Protein AF-A0A7I8X9L4-F1 (afdb_monomer)

Mean predicted aligned error: 20.93 Å

Sequence (348 aa):
MFNRNHRCPPWNKPEKPSGSCTPYSKHFPPLDGNKSEVPANPGWIRRNSEGQAYSDTLEKEFQELSVKEKSETSRKQPDSIPNNELQQKWQDLVSLIAERLPQGNAKVVLTRFAFHDNVPRKKKQFINFLRSSCHLHDNEIGESVWHTLQEELEKLKDEGTEVPSELFNRKKKCFYRRGRRNRRSANEEPQASNEAPETPPASTSPLPRLAVAGPRSKRQPKAQKFEEIEEKLKEKEKEKKEENST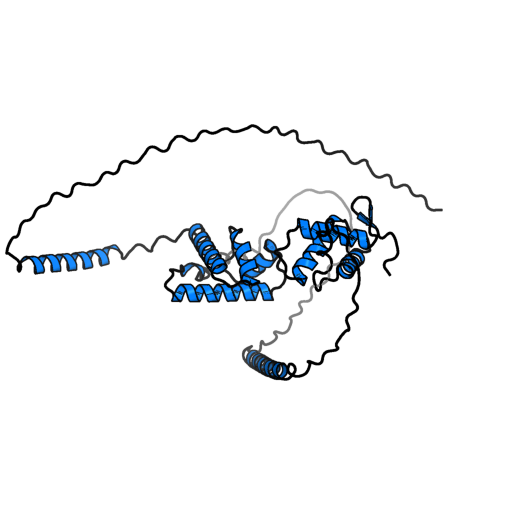KSEAPKCEKKSYGQMSPFGDEAAKDAAEPGFKWRRTIAEEMARNKGICGYHNLKNTVINCYRSTVLDYTTSEERLSRIFKKKFELFGLTVENRMVVIQKAFV

pLDDT: mean 72.0, std 20.67, range [30.28, 97.62]

Organism: Bursaphelenchus xylophilus (NCBI:txid6326)

Structure (mmCIF, N/CA/C/O backbone):
data_AF-A0A7I8X9L4-F1
#
_entry.id   AF-A0A7I8X9L4-F1
#
loop_
_atom_site.group_PDB
_atom_site.id
_atom_site.type_symbol
_atom_site.label_atom_id
_atom_site.label_alt_id
_atom_site.label_comp_id
_atom_site.label_asym_id
_atom_site.label_entity_id
_atom_site.label_seq_id
_atom_site.pdbx_PDB_ins_code
_atom_site.Cartn_x
_atom_site.Cartn_y
_atom_site.Cartn_z
_atom_site.occupancy
_atom_site.B_iso_or_equiv
_atom_site.auth_seq_id
_atom_site.auth_comp_id
_atom_site.auth_asym_id
_atom_site.auth_atom_id
_atom_site.pdbx_PDB_model_num
ATOM 1 N N . MET A 1 1 ? 35.682 -28.233 -34.687 1.00 45.62 1 MET A N 1
ATOM 2 C CA . MET A 1 1 ? 34.423 -28.982 -34.896 1.00 45.62 1 MET A CA 1
ATOM 3 C C . MET A 1 1 ? 33.950 -29.475 -33.537 1.00 45.62 1 MET A C 1
ATOM 5 O O . MET A 1 1 ? 34.695 -30.218 -32.920 1.00 45.62 1 MET A O 1
ATOM 9 N N . PHE A 1 2 ? 32.785 -29.047 -33.040 1.00 41.16 2 PHE A N 1
ATOM 10 C CA . PHE A 1 2 ? 32.212 -29.583 -31.796 1.00 41.16 2 PHE A CA 1
ATOM 11 C C . PHE A 1 2 ? 30.751 -29.964 -32.017 1.00 41.16 2 PHE A C 1
ATOM 13 O O . PHE A 1 2 ? 29.959 -29.175 -32.532 1.00 41.16 2 PHE A O 1
ATOM 20 N N . ASN A 1 3 ? 30.436 -31.209 -31.676 1.00 42.12 3 ASN A N 1
ATOM 21 C CA . ASN A 1 3 ? 29.201 -31.879 -32.054 1.00 42.12 3 ASN A CA 1
ATOM 22 C C . ASN A 1 3 ? 28.062 -31.461 -31.107 1.00 42.12 3 ASN A C 1
ATOM 24 O O . ASN A 1 3 ? 28.153 -31.678 -29.900 1.00 42.12 3 ASN A O 1
ATOM 28 N N . ARG A 1 4 ? 26.988 -30.860 -31.635 1.00 52.81 4 ARG A N 1
ATOM 29 C CA . ARG A 1 4 ? 25.775 -30.548 -30.861 1.00 52.81 4 ARG A CA 1
ATOM 30 C C . ARG A 1 4 ? 24.777 -31.690 -31.013 1.00 52.81 4 ARG A C 1
ATOM 32 O O . ARG A 1 4 ? 24.231 -31.861 -32.094 1.00 52.81 4 ARG A O 1
ATOM 39 N N . ASN A 1 5 ? 24.486 -32.412 -29.933 1.00 54.41 5 ASN A N 1
ATOM 40 C CA . ASN A 1 5 ? 23.347 -33.332 -29.875 1.00 54.41 5 ASN A CA 1
ATOM 41 C C . ASN A 1 5 ? 22.803 -33.453 -28.442 1.00 54.41 5 ASN A C 1
ATOM 43 O O . ASN A 1 5 ? 23.040 -34.434 -27.745 1.00 54.41 5 ASN A O 1
ATOM 47 N N . HIS A 1 6 ? 22.027 -32.455 -28.016 1.00 52.66 6 HIS A N 1
ATOM 48 C CA . HIS A 1 6 ? 21.111 -32.595 -26.884 1.00 52.66 6 HIS A CA 1
ATOM 49 C C . HIS A 1 6 ? 19.681 -32.637 -27.424 1.00 52.66 6 HIS A C 1
ATOM 51 O O . HIS A 1 6 ? 19.141 -31.620 -27.856 1.00 52.66 6 HIS A O 1
ATOM 57 N N . ARG A 1 7 ? 19.076 -33.830 -27.426 1.00 47.66 7 ARG A N 1
ATOM 58 C CA . ARG A 1 7 ? 17.644 -33.997 -27.696 1.00 47.66 7 ARG A CA 1
ATOM 59 C C . ARG A 1 7 ? 16.865 -33.623 -26.436 1.00 47.66 7 ARG A C 1
ATOM 61 O O . ARG A 1 7 ? 17.041 -34.264 -25.404 1.00 47.66 7 ARG A O 1
ATOM 68 N N . CYS A 1 8 ? 15.990 -32.626 -26.526 1.00 53.19 8 CYS A N 1
ATOM 69 C CA . CYS A 1 8 ? 14.996 -32.369 -25.485 1.00 53.19 8 CYS A CA 1
ATOM 70 C C . CYS A 1 8 ? 13.830 -33.372 -25.608 1.00 53.19 8 CYS A C 1
ATOM 72 O O . CYS A 1 8 ? 13.434 -33.689 -26.733 1.00 53.19 8 CYS A O 1
ATOM 74 N N . PRO A 1 9 ? 13.253 -33.858 -24.494 1.00 56.34 9 PRO A N 1
ATOM 75 C CA . PRO A 1 9 ? 12.058 -34.696 -24.527 1.00 56.34 9 PRO A CA 1
ATOM 76 C C . PRO A 1 9 ? 10.800 -33.873 -24.877 1.00 56.34 9 PRO A C 1
ATOM 78 O O . PRO A 1 9 ? 10.746 -32.674 -24.579 1.00 56.34 9 PRO A O 1
ATOM 81 N N . PRO A 1 10 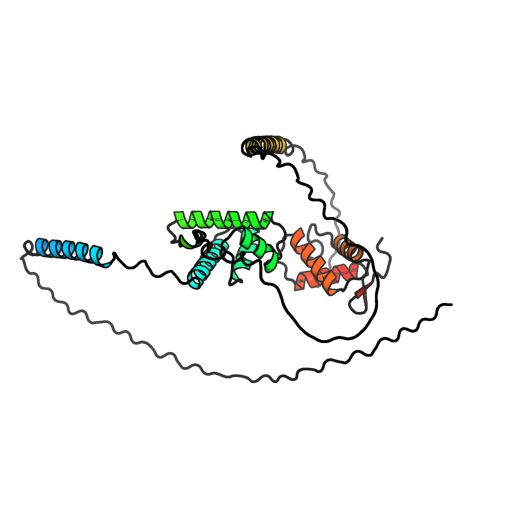? 9.774 -34.489 -25.494 1.00 56.81 10 PRO A N 1
ATOM 82 C CA . PRO A 1 10 ? 8.530 -33.807 -25.837 1.00 56.81 10 PRO A CA 1
ATOM 83 C C . PRO A 1 10 ? 7.710 -33.477 -24.582 1.00 56.81 10 PRO A C 1
ATOM 85 O O . PRO A 1 10 ? 7.522 -34.316 -23.703 1.00 56.81 10 PRO A O 1
ATOM 88 N N . TRP A 1 11 ? 7.190 -32.251 -24.514 1.00 58.28 11 TRP A N 1
ATOM 89 C CA . TRP A 1 11 ? 6.280 -31.827 -23.450 1.00 58.28 11 TRP A CA 1
ATOM 90 C C . TRP A 1 11 ? 4.849 -32.282 -23.758 1.00 58.28 11 TRP A C 1
ATOM 92 O O . TRP A 1 11 ? 4.289 -31.919 -24.795 1.00 58.28 11 TRP A O 1
ATOM 102 N N . ASN A 1 12 ? 4.241 -33.035 -22.839 1.00 53.75 12 ASN A N 1
ATOM 103 C CA . ASN A 1 12 ? 2.831 -33.409 -22.934 1.00 53.75 12 ASN A CA 1
ATOM 104 C C . ASN A 1 12 ? 1.919 -32.183 -22.769 1.00 53.75 12 ASN A C 1
ATOM 106 O O . ASN A 1 12 ? 2.155 -31.312 -21.928 1.00 53.75 12 ASN A O 1
ATOM 110 N N . LYS A 1 13 ? 0.853 -32.130 -23.574 1.00 56.38 13 LYS A N 1
ATOM 111 C CA . LYS A 1 13 ? -0.190 -31.100 -23.483 1.00 56.38 13 LYS A CA 1
ATOM 112 C C . LYS A 1 13 ? -1.042 -31.335 -22.225 1.00 56.38 13 LYS A C 1
ATOM 114 O O . LYS A 1 13 ? -1.460 -32.471 -22.022 1.00 56.38 13 LYS A O 1
ATOM 119 N N . PRO A 1 14 ? -1.367 -30.302 -21.428 1.00 54.94 14 PRO A N 1
ATOM 120 C CA . PRO A 1 14 ? -2.402 -30.420 -20.409 1.00 54.94 14 PRO A CA 1
ATOM 121 C C . PRO A 1 14 ? -3.788 -30.471 -21.067 1.00 54.94 14 PRO A C 1
ATOM 123 O O . PRO A 1 14 ? -4.100 -29.677 -21.960 1.00 54.94 14 PRO A O 1
ATOM 126 N N . GLU A 1 15 ? -4.618 -31.406 -20.616 1.00 49.25 15 GLU A N 1
ATOM 127 C CA . GLU A 1 15 ? -6.011 -31.532 -21.044 1.00 49.25 15 GLU A CA 1
ATOM 128 C C . GLU A 1 15 ? -6.880 -30.412 -20.449 1.00 49.25 15 GLU A C 1
ATOM 130 O O . GLU A 1 15 ? -6.584 -29.849 -19.393 1.00 49.25 15 GLU A O 1
ATOM 135 N N . LYS A 1 16 ? -7.957 -30.051 -21.154 1.00 52.88 16 LYS A N 1
ATOM 136 C CA . LYS A 1 16 ? -8.878 -28.988 -20.729 1.00 52.88 16 LYS A CA 1
ATOM 137 C C . LYS A 1 16 ? -9.875 -29.538 -19.699 1.00 52.88 16 LYS A C 1
ATOM 139 O O . LYS A 1 16 ? -10.552 -30.511 -20.025 1.00 52.88 16 LYS A O 1
ATOM 144 N N . PRO A 1 17 ? -10.084 -28.891 -18.539 1.00 54.09 17 PRO A N 1
ATOM 145 C CA . PRO A 1 17 ? -11.208 -29.227 -17.675 1.00 54.09 17 PRO A CA 1
ATOM 146 C C . PRO A 1 17 ? -12.521 -28.717 -18.292 1.00 54.09 17 PRO A C 1
ATOM 148 O O . PRO A 1 17 ? -12.804 -27.519 -18.294 1.00 54.09 17 PRO A O 1
ATOM 151 N N . SER A 1 18 ? -13.341 -29.631 -18.809 1.00 52.91 18 SER A N 1
ATOM 152 C CA . SER A 1 18 ? -14.736 -29.363 -19.169 1.00 52.91 18 SER A CA 1
ATOM 153 C C . SER A 1 18 ? -15.618 -29.413 -17.915 1.00 52.91 18 SER A C 1
ATOM 155 O O . SER A 1 18 ? -16.120 -30.474 -17.550 1.00 52.91 18 SER A O 1
ATOM 157 N N . GLY A 1 19 ? -15.783 -28.273 -17.239 1.00 47.28 19 GLY A N 1
ATOM 158 C CA . GLY A 1 19 ? -16.685 -28.112 -16.093 1.00 47.28 19 GLY A CA 1
ATOM 159 C C . GLY A 1 19 ? -17.929 -27.314 -16.479 1.00 47.28 19 GLY A C 1
ATOM 160 O O . GLY A 1 19 ? -17.828 -26.122 -16.763 1.00 47.28 19 GLY A O 1
ATOM 161 N N . SER A 1 20 ? -19.090 -27.965 -16.516 1.00 43.50 20 SER A N 1
ATOM 162 C CA . SER A 1 20 ? -20.372 -27.355 -16.881 1.00 43.50 20 SER A CA 1
ATOM 163 C C . SER A 1 20 ? -20.924 -26.439 -15.783 1.00 43.50 20 SER A C 1
ATOM 165 O O . SER A 1 20 ? -20.968 -26.799 -14.608 1.00 43.50 20 SER A O 1
ATOM 167 N N . CYS A 1 21 ? -21.412 -25.260 -16.172 1.00 41.66 21 CYS A N 1
ATOM 168 C CA . CYS A 1 21 ? -22.180 -24.391 -15.283 1.00 41.66 21 CYS A CA 1
ATOM 169 C C . CYS A 1 21 ? -23.606 -24.935 -15.104 1.00 41.66 21 CYS A C 1
ATOM 171 O O . CYS A 1 21 ? -24.302 -25.167 -16.092 1.00 41.66 21 CYS A O 1
ATOM 173 N N . THR A 1 22 ? -24.074 -25.055 -13.860 1.00 55.78 22 THR A N 1
ATOM 174 C CA . THR A 1 22 ? -25.494 -25.254 -13.532 1.00 55.78 22 THR A CA 1
ATOM 175 C C . THR A 1 22 ? -26.069 -23.971 -12.914 1.00 55.78 22 THR A C 1
ATOM 177 O O . THR A 1 22 ? -25.472 -23.422 -11.985 1.00 55.78 22 THR A O 1
ATOM 180 N N . PRO A 1 23 ? -27.210 -23.447 -13.400 1.00 58.34 23 PRO A N 1
ATOM 181 C CA . PRO A 1 23 ? -27.829 -22.261 -12.819 1.00 58.34 23 PRO A CA 1
ATOM 182 C C . PRO A 1 23 ? -28.652 -22.649 -11.585 1.00 58.34 23 PRO A C 1
ATOM 184 O O . PRO A 1 23 ? -29.742 -23.209 -11.699 1.00 58.34 23 PRO A O 1
ATOM 187 N N . TYR A 1 24 ? -28.147 -22.341 -10.390 1.00 47.03 24 TYR A N 1
ATOM 188 C CA . TYR A 1 24 ? -28.883 -22.594 -9.150 1.00 47.03 24 TYR A CA 1
ATOM 189 C C . TYR A 1 24 ? -29.888 -21.466 -8.876 1.00 47.03 24 TYR A C 1
ATOM 191 O O . TYR A 1 24 ? -29.608 -20.514 -8.150 1.00 47.03 24 TYR A O 1
ATOM 199 N N . SER A 1 25 ? -31.078 -21.578 -9.467 1.00 50.28 25 SER A N 1
ATOM 200 C CA . SER A 1 25 ? -32.203 -20.701 -9.140 1.00 50.28 25 SER A CA 1
ATOM 201 C C . SER A 1 25 ? -32.717 -21.019 -7.731 1.00 50.28 25 SER A C 1
ATOM 203 O O . SER A 1 25 ? -33.125 -22.150 -7.457 1.00 50.28 25 SER A O 1
ATOM 205 N N . LYS A 1 26 ? -32.695 -20.036 -6.824 1.00 59.66 26 LYS A N 1
ATOM 206 C CA . LYS A 1 26 ? -33.361 -20.113 -5.516 1.00 59.66 26 LYS A CA 1
ATOM 207 C C . LYS A 1 26 ? -34.287 -18.921 -5.340 1.00 59.66 26 LYS A C 1
ATOM 209 O O . LYS A 1 26 ? -33.835 -17.794 -5.157 1.00 59.66 26 LYS A O 1
ATOM 214 N N . HIS A 1 27 ? -35.583 -19.213 -5.358 1.00 53.19 27 HIS A N 1
ATOM 215 C CA . HIS A 1 27 ? -36.611 -18.326 -4.833 1.00 53.19 27 HIS A CA 1
ATOM 216 C C . HIS A 1 27 ? -36.301 -17.962 -3.375 1.00 53.19 27 HIS A C 1
ATOM 218 O O . HIS A 1 27 ? -35.953 -18.839 -2.583 1.00 53.19 27 HIS A O 1
ATOM 224 N N . PHE A 1 28 ? -36.511 -16.696 -3.020 1.00 47.31 28 PHE A N 1
ATOM 225 C CA . PHE A 1 28 ? -36.752 -16.284 -1.639 1.00 47.31 28 PHE A CA 1
ATOM 226 C C . PHE A 1 28 ? -38.219 -15.833 -1.502 1.00 47.31 28 PHE A C 1
ATOM 228 O O . PHE A 1 28 ? -38.759 -15.260 -2.453 1.00 47.31 28 PHE A O 1
ATOM 235 N N . PRO A 1 29 ? -38.885 -16.147 -0.375 1.00 63.00 29 PRO A N 1
ATOM 236 C CA . PRO A 1 29 ? -40.305 -15.864 -0.160 1.00 63.00 29 PRO A CA 1
ATOM 237 C C . PRO A 1 29 ? -40.583 -14.370 0.101 1.00 63.00 29 PRO A C 1
ATOM 239 O O . PRO A 1 29 ? -39.655 -13.622 0.421 1.00 63.00 29 PRO A O 1
ATOM 242 N N . PRO A 1 30 ? -41.850 -13.924 -0.022 1.00 54.47 30 PRO A N 1
ATOM 243 C CA . PRO A 1 30 ? -42.243 -12.556 0.304 1.00 54.47 30 PRO A CA 1
ATOM 244 C C . PRO A 1 30 ? -42.083 -12.256 1.802 1.00 54.47 30 PRO A C 1
ATOM 246 O O . PRO A 1 30 ? -42.240 -13.132 2.650 1.00 54.47 30 PRO A O 1
ATOM 249 N N . LEU A 1 31 ? -41.789 -10.993 2.117 1.00 55.06 31 LEU A N 1
ATOM 250 C CA . LEU A 1 31 ? -41.760 -10.482 3.486 1.00 55.06 31 LEU A CA 1
ATOM 251 C C . LEU A 1 31 ? -43.184 -10.119 3.922 1.00 55.06 31 LEU A C 1
ATOM 253 O O . LEU A 1 31 ? -43.737 -9.122 3.456 1.00 55.06 31 LEU A O 1
ATOM 257 N N . ASP A 1 32 ? -43.759 -10.917 4.820 1.00 49.00 32 ASP A N 1
ATOM 258 C CA . ASP A 1 32 ? -45.042 -10.606 5.451 1.00 49.00 32 ASP A CA 1
ATOM 259 C C . ASP A 1 32 ? -44.942 -9.364 6.351 1.00 49.00 32 ASP A C 1
ATOM 261 O O . ASP A 1 32 ? -43.966 -9.150 7.075 1.00 49.00 32 ASP A O 1
ATOM 265 N N . GLY A 1 33 ? -45.974 -8.521 6.292 1.00 50.97 33 GLY A N 1
ATOM 266 C CA . GLY A 1 33 ? -46.009 -7.247 7.002 1.00 50.97 33 GLY A CA 1
ATOM 267 C C . GLY A 1 33 ? -46.272 -7.409 8.499 1.00 50.97 33 GLY A C 1
ATOM 268 O O . GLY A 1 33 ? -47.361 -7.824 8.901 1.00 50.97 33 GLY A O 1
ATOM 269 N N . ASN A 1 34 ? -45.319 -6.981 9.330 1.00 49.88 34 ASN A N 1
ATOM 270 C CA . ASN A 1 34 ? -45.546 -6.826 10.765 1.00 49.88 34 ASN A CA 1
ATOM 271 C C . ASN A 1 34 ? -46.568 -5.712 11.025 1.00 49.88 34 ASN A C 1
ATOM 273 O O . ASN A 1 34 ? -46.300 -4.528 10.809 1.00 49.88 34 ASN A O 1
ATOM 277 N N . LYS A 1 35 ? -47.745 -6.112 11.512 1.00 48.41 35 LYS A N 1
ATOM 278 C CA . LYS A 1 35 ? -48.780 -5.198 11.997 1.00 48.41 35 LYS A CA 1
ATOM 279 C C . LYS A 1 35 ? -48.297 -4.466 13.246 1.00 48.41 35 LYS A C 1
ATOM 281 O O . LYS A 1 35 ? -47.714 -5.057 14.149 1.00 48.41 35 LYS A O 1
ATOM 286 N N . SER A 1 36 ? -48.610 -3.180 13.304 1.00 53.38 36 SER A N 1
ATOM 287 C CA . SER A 1 36 ? -48.473 -2.351 14.494 1.00 53.38 36 SER A CA 1
ATOM 288 C C . SER A 1 36 ? -49.502 -2.749 15.555 1.00 53.38 36 SER A C 1
ATOM 290 O O . SER A 1 36 ? -50.690 -2.467 15.386 1.00 53.38 36 SER A O 1
ATOM 292 N N . GLU A 1 37 ? -49.057 -3.325 16.669 1.00 47.50 37 GLU A N 1
ATOM 293 C CA . GLU A 1 37 ? -49.857 -3.382 17.894 1.00 47.50 37 GLU A CA 1
ATOM 294 C C . GLU A 1 37 ? -49.436 -2.241 18.822 1.00 47.50 37 GLU A C 1
ATOM 296 O O . GLU A 1 37 ? -48.383 -2.265 19.456 1.00 47.50 37 GLU A O 1
ATOM 301 N N . VAL A 1 38 ? -50.269 -1.199 18.859 1.00 54.81 38 VAL A N 1
ATOM 302 C CA . VAL A 1 38 ? -50.171 -0.115 19.838 1.00 54.81 38 VAL A CA 1
ATOM 303 C C . VAL A 1 38 ? -50.920 -0.574 21.092 1.00 54.81 38 VAL A C 1
ATOM 305 O O . VAL A 1 38 ? -52.140 -0.742 21.013 1.00 54.81 38 VAL A O 1
ATOM 308 N N . PRO A 1 39 ? -50.258 -0.777 22.246 1.00 56.31 39 PRO A N 1
ATOM 309 C CA . PRO A 1 39 ? -50.971 -1.087 23.475 1.00 56.31 39 PRO A CA 1
ATOM 310 C C . PRO A 1 39 ? -51.812 0.124 23.890 1.00 56.31 39 PRO A C 1
ATOM 312 O O . PRO A 1 39 ? -51.295 1.221 24.117 1.00 56.31 39 PRO A O 1
ATOM 315 N N . ALA A 1 40 ? -53.127 -0.078 23.977 1.00 48.88 40 ALA A N 1
ATOM 316 C CA . ALA A 1 40 ? -54.051 0.932 24.469 1.00 48.88 40 ALA A CA 1
ATOM 317 C C . ALA A 1 40 ? -53.683 1.317 25.909 1.00 48.88 40 ALA A C 1
ATOM 319 O O . ALA A 1 40 ? -53.531 0.451 26.768 1.00 48.88 40 ALA A O 1
ATOM 320 N N . ASN A 1 41 ? -53.557 2.618 26.169 1.00 50.06 41 ASN A N 1
ATOM 321 C CA . ASN A 1 41 ? -53.219 3.160 27.481 1.00 50.06 41 ASN A CA 1
ATOM 322 C C . ASN A 1 41 ? -54.519 3.533 28.229 1.00 50.06 41 ASN A C 1
ATOM 324 O O . ASN A 1 41 ? -55.151 4.529 27.859 1.00 50.06 41 ASN A O 1
ATOM 328 N N . PRO A 1 42 ? -54.978 2.750 29.228 1.00 54.38 42 PRO A N 1
ATOM 329 C CA . PRO A 1 42 ? -56.210 3.044 29.946 1.00 54.38 42 PRO A CA 1
ATOM 330 C C . PRO A 1 42 ? -55.971 4.173 30.952 1.00 54.38 42 PRO A C 1
ATOM 332 O O . PRO A 1 42 ? -55.378 3.978 32.013 1.00 54.38 42 PRO A O 1
ATOM 335 N N . GLY A 1 43 ? -56.463 5.367 30.629 1.00 55.66 43 GLY A N 1
ATOM 336 C CA . GLY A 1 43 ? -56.374 6.511 31.526 1.00 55.66 43 GLY A CA 1
ATOM 337 C C . GLY A 1 43 ? -57.116 6.271 32.844 1.00 55.66 43 GLY A C 1
ATOM 338 O O . GLY A 1 43 ? -58.319 6.023 32.844 1.00 55.66 43 GLY A O 1
ATOM 339 N N . TRP A 1 44 ? -56.413 6.440 33.965 1.00 46.50 44 TRP A N 1
ATOM 340 C CA . TRP A 1 44 ? -57.016 6.569 35.291 1.00 46.50 44 TRP A CA 1
ATOM 341 C C . TRP A 1 44 ? -56.503 7.824 35.988 1.00 46.50 44 TRP A C 1
ATOM 343 O O . TRP A 1 44 ? -55.484 7.832 36.675 1.00 46.50 44 TRP A O 1
ATOM 353 N N . ILE A 1 45 ? -57.262 8.907 35.828 1.00 52.38 45 ILE A N 1
ATOM 354 C CA . ILE A 1 45 ? -57.147 10.084 36.685 1.00 52.38 45 ILE A CA 1
ATOM 355 C C . ILE A 1 45 ? -57.766 9.721 38.037 1.00 52.38 45 ILE A C 1
ATOM 357 O O . ILE A 1 45 ? -58.988 9.630 38.156 1.00 52.38 45 ILE A O 1
ATOM 361 N N . ARG A 1 46 ? -56.943 9.582 39.080 1.00 49.69 46 ARG A N 1
ATOM 362 C CA . ARG A 1 46 ? -57.419 9.646 40.467 1.00 49.69 46 ARG A CA 1
ATOM 363 C C . ARG A 1 46 ? -56.504 10.539 41.300 1.00 49.69 46 ARG A C 1
ATOM 365 O O . ARG A 1 46 ? -55.421 10.145 41.714 1.00 49.69 46 ARG A O 1
ATOM 372 N N . ARG A 1 47 ? -56.957 11.778 41.516 1.00 53.75 47 ARG A N 1
ATOM 373 C CA . ARG A 1 47 ? -56.379 12.693 42.506 1.00 53.75 47 ARG A CA 1
ATOM 374 C C . ARG A 1 47 ? -56.747 12.176 43.898 1.00 53.75 47 ARG A C 1
ATOM 376 O O . ARG A 1 47 ? -57.886 12.365 44.312 1.00 53.75 47 ARG A O 1
ATOM 383 N N . ASN A 1 48 ? -55.787 11.584 44.603 1.00 50.12 48 ASN A N 1
ATOM 384 C CA . ASN A 1 48 ? -55.879 11.348 46.043 1.00 50.12 48 ASN A CA 1
ATOM 385 C C . ASN A 1 48 ? -54.952 12.331 46.768 1.00 50.12 48 ASN A C 1
ATOM 387 O O . ASN A 1 48 ? -53.777 12.464 46.431 1.00 50.12 48 ASN A O 1
ATOM 391 N N . SER A 1 49 ? -55.496 13.041 47.752 1.00 53.88 49 SER A N 1
ATOM 392 C CA . SER A 1 49 ? -54.839 14.127 48.483 1.00 53.88 49 SER A CA 1
ATOM 393 C C . SER A 1 49 ? -54.150 13.643 49.767 1.00 53.88 49 SER A C 1
ATOM 395 O O . SER A 1 49 ? -54.401 14.178 50.841 1.00 53.88 49 SER A O 1
ATOM 397 N N . GLU A 1 50 ? -53.281 12.636 49.656 1.00 54.34 50 GLU A N 1
ATOM 398 C CA . GLU A 1 50 ? -52.496 12.064 50.773 1.00 54.34 50 GLU A CA 1
ATOM 399 C C . GLU A 1 50 ? -50.980 12.233 50.526 1.00 54.34 50 GLU A C 1
ATOM 401 O O . GLU A 1 50 ? -50.166 11.326 50.692 1.00 54.34 50 GLU A O 1
ATOM 406 N N . GLY A 1 51 ? -50.594 13.429 50.074 1.00 52.53 51 GLY A N 1
ATOM 407 C CA . GLY A 1 51 ? -49.282 13.730 49.486 1.00 52.53 51 GLY A CA 1
ATOM 408 C C . GLY A 1 51 ? -48.090 13.873 50.442 1.00 52.53 51 GLY A C 1
ATOM 409 O O . GLY A 1 51 ? -47.155 14.580 50.086 1.00 52.53 51 GLY A O 1
ATOM 410 N N . GLN A 1 52 ? -48.113 13.267 51.636 1.00 52.38 52 GLN A N 1
ATOM 411 C CA . GLN A 1 52 ? -47.008 13.356 52.615 1.00 52.38 52 GLN A CA 1
ATOM 412 C C . GLN A 1 52 ? -46.638 12.040 53.326 1.00 52.38 52 GLN A C 1
ATOM 414 O O . GLN A 1 52 ? -45.664 12.025 54.065 1.00 52.38 52 GLN A O 1
ATOM 419 N N . ALA A 1 53 ? -47.357 10.932 53.100 1.00 53.50 53 ALA A N 1
ATOM 420 C CA . ALA A 1 53 ? -47.013 9.626 53.690 1.00 53.50 53 ALA A CA 1
ATOM 421 C C . ALA A 1 53 ? -46.361 8.641 52.696 1.00 53.50 53 ALA A C 1
ATOM 423 O O . ALA A 1 53 ? -45.847 7.606 53.108 1.00 53.50 53 ALA A O 1
ATOM 424 N N . TYR A 1 54 ? -46.393 8.947 51.392 1.00 50.81 54 TYR A N 1
ATOM 425 C CA . TYR A 1 54 ? -45.906 8.062 50.322 1.00 50.81 54 TYR A CA 1
ATOM 426 C C . TYR A 1 54 ? -44.482 8.376 49.829 1.00 50.81 54 TYR A C 1
ATOM 428 O O . TYR A 1 54 ? -43.904 7.573 49.100 1.00 50.81 54 TYR A O 1
ATOM 436 N N . SER A 1 55 ? -43.904 9.521 50.212 1.00 57.72 55 SER A N 1
ATOM 437 C CA . SER A 1 55 ? -42.504 9.864 49.914 1.00 57.72 55 SER A CA 1
ATOM 438 C C . SER A 1 55 ? -41.540 8.939 50.654 1.00 57.72 55 SER A C 1
ATOM 440 O O . SER A 1 55 ? -40.670 8.330 50.040 1.00 57.72 55 SER A O 1
ATOM 442 N N . ASP A 1 56 ? -41.749 8.774 51.958 1.00 59.22 56 ASP A N 1
ATOM 443 C CA . ASP A 1 56 ? -40.822 8.087 52.861 1.00 59.22 56 ASP A CA 1
ATOM 444 C C . ASP A 1 56 ? -40.786 6.566 52.636 1.00 59.22 56 ASP A C 1
ATOM 446 O O . ASP A 1 56 ? -39.786 5.908 52.935 1.00 59.22 56 ASP A O 1
ATOM 450 N N . THR A 1 57 ? -41.864 5.989 52.095 1.00 63.28 57 THR A N 1
ATOM 451 C CA . THR A 1 57 ? -41.905 4.592 51.642 1.00 63.28 57 THR A CA 1
ATOM 452 C C . THR A 1 57 ? -41.204 4.412 50.301 1.00 63.28 57 THR A C 1
ATOM 454 O O . THR A 1 57 ? -40.369 3.516 50.192 1.00 63.28 57 THR A O 1
ATOM 457 N N . LEU A 1 58 ? -41.458 5.283 49.316 1.00 65.06 58 LEU A N 1
ATOM 458 C CA . LEU A 1 58 ? -40.761 5.234 48.024 1.00 65.06 58 LEU A CA 1
ATOM 459 C C . LEU A 1 58 ? -39.253 5.464 48.170 1.00 65.06 58 LEU A C 1
ATOM 461 O O . LEU A 1 58 ? -38.467 4.771 47.530 1.00 65.06 58 LEU A O 1
ATOM 465 N N . GLU A 1 59 ? -38.824 6.384 49.034 1.00 69.62 59 GLU A N 1
ATOM 466 C CA . GLU A 1 59 ? -37.401 6.672 49.245 1.00 69.62 59 GLU A CA 1
ATOM 467 C C . GLU A 1 59 ? -36.682 5.527 49.986 1.00 69.62 59 GLU A C 1
ATOM 469 O O . GLU A 1 59 ? -35.523 5.224 49.684 1.00 69.62 59 GLU A O 1
ATOM 474 N N . LYS A 1 60 ? -37.388 4.796 50.864 1.00 70.94 60 LYS A N 1
ATOM 475 C CA . LYS A 1 60 ? -36.897 3.529 51.435 1.00 70.94 60 LYS A CA 1
ATOM 476 C C . LYS A 1 60 ? -36.807 2.406 50.407 1.00 70.94 60 LYS A C 1
ATOM 478 O O . LYS A 1 60 ? -35.779 1.735 50.376 1.00 70.94 60 LYS A O 1
ATOM 483 N N . GLU A 1 61 ? -37.815 2.211 49.557 1.00 74.31 61 GLU A N 1
ATOM 484 C CA . GLU A 1 61 ? -37.736 1.216 48.476 1.00 74.31 61 GLU A CA 1
ATOM 485 C C . GLU A 1 61 ? -36.597 1.545 47.500 1.00 74.31 61 GLU A C 1
ATOM 487 O O . GLU A 1 61 ? -35.849 0.650 47.106 1.00 74.31 61 GLU A O 1
ATOM 492 N N . PHE A 1 62 ? -36.378 2.825 47.181 1.00 74.19 62 PHE A N 1
ATOM 493 C CA . PHE A 1 62 ? -35.273 3.259 46.322 1.00 74.19 62 PHE A CA 1
ATOM 494 C C . PHE A 1 62 ? -33.897 2.983 46.952 1.00 74.19 62 PHE A C 1
ATOM 496 O O . PHE A 1 62 ? -32.974 2.528 46.269 1.00 74.19 62 PHE A O 1
ATOM 503 N N . GLN A 1 63 ? -33.749 3.197 48.265 1.00 72.25 63 GLN A N 1
ATOM 504 C CA . GLN A 1 63 ? -32.527 2.836 48.989 1.00 72.25 63 GLN A CA 1
ATOM 505 C C . GLN A 1 63 ? -32.342 1.315 49.101 1.00 72.25 63 GLN A C 1
ATOM 507 O O . GLN A 1 63 ? -31.227 0.832 48.898 1.00 72.25 63 GLN A O 1
ATOM 512 N N . GLU A 1 64 ? -33.399 0.540 49.364 1.00 71.44 64 GLU A N 1
ATOM 513 C CA . GLU A 1 64 ? -33.295 -0.920 49.486 1.00 71.44 64 GLU A CA 1
ATOM 514 C C . GLU A 1 64 ? -32.982 -1.593 48.136 1.00 71.44 64 GLU A C 1
ATOM 516 O O . GLU A 1 64 ? -32.132 -2.487 48.076 1.00 71.44 64 GLU A O 1
ATOM 521 N N . LEU A 1 65 ? -33.568 -1.108 47.035 1.00 64.38 65 LEU A N 1
ATOM 522 C CA . LEU A 1 65 ? -33.209 -1.520 45.673 1.00 64.38 65 LEU A CA 1
ATOM 523 C C . LEU A 1 65 ? -31.751 -1.155 45.341 1.00 64.38 65 LEU A C 1
ATOM 525 O O . LEU A 1 65 ? -31.005 -2.011 44.860 1.00 64.38 65 LEU A O 1
ATOM 529 N N . SER A 1 66 ? -31.294 0.054 45.698 1.00 65.12 66 SER A N 1
ATOM 530 C CA . SER A 1 66 ? -29.893 0.471 45.500 1.00 65.12 66 SER A CA 1
ATOM 531 C C . SER A 1 66 ? -28.885 -0.362 46.308 1.00 65.12 66 SER A C 1
ATOM 533 O O . SER A 1 66 ? -27.725 -0.493 45.903 1.00 65.12 66 SER A O 1
ATOM 535 N N . VAL A 1 67 ? -29.293 -0.930 47.448 1.00 63.94 67 VAL A N 1
ATOM 536 C CA . VAL A 1 67 ? -28.465 -1.853 48.243 1.00 63.94 67 VAL A CA 1
ATOM 537 C C . VAL A 1 67 ? -28.497 -3.273 47.663 1.00 63.94 67 VAL A C 1
ATOM 539 O O . VAL A 1 67 ? -27.444 -3.914 47.599 1.00 63.94 67 VAL A O 1
ATOM 542 N N . LYS A 1 68 ? -29.647 -3.755 47.170 1.00 56.47 68 LYS A N 1
ATOM 543 C CA . LYS A 1 68 ? -29.756 -5.078 46.525 1.00 56.47 68 LYS A CA 1
ATOM 544 C C . LYS A 1 68 ? -28.945 -5.168 45.228 1.00 56.47 68 LYS A C 1
ATOM 546 O O . LYS A 1 68 ? -28.115 -6.075 45.131 1.00 56.47 68 LYS A O 1
ATOM 551 N N . GLU A 1 69 ? -29.050 -4.203 44.306 1.00 55.81 69 GLU A N 1
ATOM 552 C CA . GLU A 1 69 ? -28.259 -4.196 43.053 1.00 55.81 69 GLU A CA 1
ATOM 553 C C . GLU A 1 69 ? -26.737 -4.228 43.288 1.00 55.81 69 GLU A C 1
ATOM 555 O O . GLU A 1 69 ? -25.992 -4.895 42.559 1.00 55.81 69 GLU A O 1
ATOM 560 N N . LYS A 1 70 ? -26.255 -3.558 44.343 1.00 57.16 70 LYS A N 1
ATOM 561 C CA . LYS A 1 70 ? -24.829 -3.554 44.723 1.00 57.16 70 LYS A CA 1
ATOM 562 C C . LYS A 1 70 ? -24.348 -4.881 45.319 1.00 57.16 70 LYS A C 1
ATOM 564 O O . LYS A 1 70 ? -23.139 -5.101 45.397 1.00 57.16 70 LYS A O 1
ATOM 569 N N . SER A 1 71 ? -25.258 -5.759 45.745 1.00 53.59 71 SER A N 1
ATOM 570 C CA . SER A 1 71 ? -24.920 -7.031 46.393 1.00 53.59 71 SER A CA 1
ATOM 571 C C . SER A 1 71 ? -24.822 -8.213 45.415 1.00 53.59 71 SER A C 1
ATOM 573 O O . SER A 1 71 ? -23.922 -9.043 45.560 1.00 53.59 71 SER A O 1
ATOM 575 N N . GLU A 1 72 ? -25.655 -8.263 44.367 1.00 52.47 72 GLU A N 1
ATOM 576 C CA . GLU A 1 72 ? -25.655 -9.376 43.395 1.00 52.47 72 GLU A CA 1
ATOM 577 C C . GLU A 1 72 ? -24.660 -9.208 42.234 1.00 52.47 72 GLU A C 1
ATOM 579 O O . GLU A 1 72 ? -24.183 -10.198 41.674 1.00 52.47 72 GLU A O 1
ATOM 584 N N . THR A 1 73 ? -24.237 -7.982 41.920 1.00 52.53 73 THR A N 1
ATOM 585 C CA . THR A 1 73 ? -23.250 -7.706 40.853 1.00 52.53 73 THR A CA 1
ATOM 586 C C . THR A 1 73 ? -21.801 -8.081 41.217 1.00 52.53 73 THR A C 1
ATOM 588 O O . THR A 1 73 ? -20.903 -8.024 40.378 1.00 52.53 73 THR A O 1
ATOM 591 N N . SER A 1 74 ? -21.538 -8.525 42.451 1.00 52.41 74 SER A N 1
ATOM 592 C CA . SER A 1 74 ? -20.183 -8.624 43.022 1.00 52.41 74 SER A CA 1
ATOM 593 C C . SER A 1 74 ? -19.320 -9.821 42.554 1.00 52.41 74 SER A C 1
ATOM 595 O O . SER A 1 74 ? -18.118 -9.843 42.827 1.00 52.41 74 SER A O 1
ATOM 597 N N . ARG A 1 75 ? -19.876 -10.857 41.894 1.00 53.84 75 ARG A N 1
ATOM 598 C CA . ARG A 1 75 ? -19.164 -12.157 41.722 1.00 53.84 75 ARG A CA 1
ATOM 599 C C . ARG A 1 75 ? -19.176 -12.834 40.347 1.00 53.84 75 ARG A C 1
ATOM 601 O O . ARG A 1 75 ? -18.784 -13.998 40.253 1.00 53.84 75 ARG A O 1
ATOM 608 N N . LYS A 1 76 ? -19.501 -12.125 39.268 1.00 55.97 76 LYS A N 1
ATOM 609 C CA . LYS A 1 76 ? -19.152 -12.581 37.911 1.00 55.97 76 LYS A CA 1
ATOM 610 C C . LYS A 1 76 ? -18.230 -11.556 37.267 1.00 55.97 76 LYS A C 1
ATOM 612 O O . LYS A 1 76 ? -18.645 -10.445 36.965 1.00 55.97 76 LYS A O 1
ATOM 617 N N . GLN A 1 77 ? -16.960 -11.931 37.085 1.00 63.84 77 GLN A N 1
ATOM 618 C CA . GLN A 1 77 ? -16.109 -11.250 36.106 1.00 63.84 77 GLN A CA 1
ATOM 619 C C . GLN A 1 77 ? -16.867 -11.298 34.770 1.00 63.84 77 GLN A C 1
ATOM 621 O O . GLN A 1 77 ? -17.338 -12.388 34.437 1.00 63.84 77 GLN A O 1
ATOM 626 N N . PRO A 1 78 ? -17.025 -10.180 34.039 1.00 66.31 78 PRO A N 1
ATOM 627 C CA . PRO A 1 78 ? -17.694 -10.213 32.746 1.00 66.31 78 PRO A CA 1
ATOM 628 C C . PRO A 1 78 ? -16.978 -11.225 31.852 1.00 66.31 78 PRO A C 1
ATOM 630 O O . PRO A 1 78 ? -15.743 -11.241 31.797 1.00 66.31 78 PRO A O 1
ATOM 633 N N . ASP A 1 79 ? -17.749 -12.105 31.214 1.00 75.94 79 ASP A N 1
ATOM 634 C CA . ASP A 1 79 ? -17.186 -13.172 30.398 1.00 75.94 79 ASP A CA 1
ATOM 635 C C . ASP A 1 79 ? -16.295 -12.570 29.304 1.00 75.94 79 ASP A C 1
ATOM 637 O O . ASP A 1 79 ? -16.672 -11.628 28.607 1.00 75.94 79 ASP A O 1
ATOM 641 N N . SER A 1 80 ? -15.070 -13.095 29.203 1.00 81.81 80 SER A N 1
ATOM 642 C CA . SER A 1 80 ? -14.032 -12.602 28.294 1.00 81.81 80 SER A CA 1
ATOM 643 C C . SER A 1 80 ? -14.582 -12.467 26.877 1.00 81.81 80 SER A C 1
ATOM 645 O O . SER A 1 80 ? -14.836 -13.491 26.239 1.00 81.81 80 SER A O 1
ATOM 647 N N . ILE A 1 81 ? -14.653 -11.233 26.362 1.00 81.00 81 ILE A N 1
ATOM 648 C CA . ILE A 1 81 ? -15.110 -10.940 24.997 1.00 81.00 81 ILE A CA 1
ATOM 649 C C . ILE A 1 81 ? -14.386 -11.883 24.019 1.00 81.00 81 ILE A C 1
ATOM 651 O 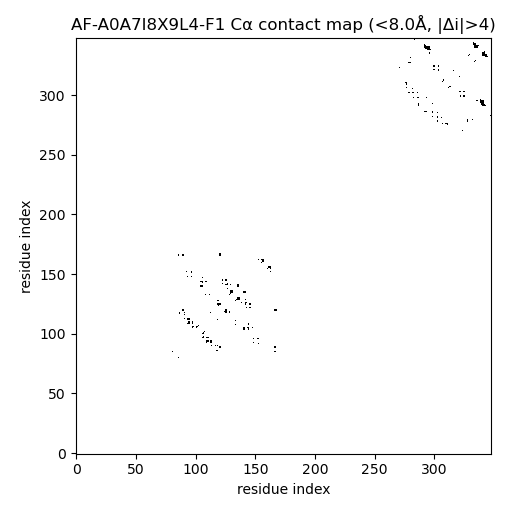O . ILE A 1 81 ? -13.147 -11.979 24.059 1.00 81.00 81 ILE A O 1
ATOM 655 N N . PRO A 1 82 ? -15.109 -12.623 23.158 1.00 86.38 82 PRO A N 1
ATOM 656 C CA . PRO A 1 82 ? -14.478 -13.571 22.258 1.00 86.38 82 PRO A CA 1
ATOM 657 C C . PRO A 1 82 ? -13.515 -12.838 21.319 1.00 86.38 82 PRO A C 1
ATOM 659 O O . PRO A 1 82 ? -13.782 -11.754 20.803 1.00 86.38 82 PRO A O 1
ATOM 662 N N . ASN A 1 83 ? -12.353 -13.447 21.067 1.00 85.94 83 ASN A N 1
ATOM 663 C CA . ASN A 1 83 ? -11.251 -12.792 20.350 1.00 85.94 83 ASN A CA 1
ATOM 664 C C . ASN A 1 83 ? -11.598 -12.380 18.900 1.00 85.94 83 ASN A C 1
ATOM 666 O O . ASN A 1 83 ? -10.831 -11.617 18.316 1.00 85.94 83 ASN A O 1
ATOM 670 N N . ASN A 1 84 ? -12.715 -12.869 18.343 1.00 89.50 84 ASN A N 1
ATOM 671 C CA . ASN A 1 84 ? -13.251 -12.447 17.049 1.00 89.50 84 ASN A CA 1
ATOM 672 C C . ASN A 1 84 ? -13.941 -11.072 17.131 1.00 89.50 84 ASN A C 1
ATOM 674 O O . ASN A 1 84 ? -13.614 -10.185 16.355 1.00 89.50 84 ASN A O 1
ATOM 678 N N . GLU A 1 85 ? -14.790 -10.825 18.134 1.00 91.50 85 GLU A N 1
ATOM 679 C CA . GLU A 1 85 ? -15.420 -9.508 18.346 1.00 91.50 85 GLU A CA 1
ATOM 680 C C . GLU A 1 85 ? -14.380 -8.419 18.640 1.00 91.50 85 GLU A C 1
ATOM 682 O O . GLU A 1 85 ? -14.467 -7.309 18.124 1.00 91.50 85 GLU A O 1
ATOM 687 N N . LEU A 1 86 ? -13.328 -8.750 19.401 1.00 91.06 86 LEU A N 1
ATOM 688 C CA . LEU A 1 86 ? -12.173 -7.861 19.597 1.00 91.06 86 LEU A CA 1
ATOM 689 C C . LEU A 1 86 ? -11.380 -7.602 18.302 1.00 91.06 86 LEU A C 1
ATOM 691 O O . LEU A 1 86 ? -10.608 -6.647 18.247 1.00 91.06 86 LEU A O 1
ATOM 695 N N . GLN A 1 87 ? -11.494 -8.464 17.292 1.00 90.94 87 GLN A N 1
ATOM 696 C CA . GLN A 1 87 ? -10.860 -8.261 15.990 1.00 90.94 87 GLN A CA 1
ATOM 697 C C . GLN A 1 87 ? -11.750 -7.413 15.070 1.00 90.94 87 GLN A C 1
ATOM 699 O O . GLN A 1 87 ? -11.224 -6.503 14.434 1.00 90.94 87 GLN A O 1
ATOM 704 N N . GLN A 1 88 ? -13.069 -7.632 15.094 1.00 92.94 88 GLN A N 1
ATOM 705 C CA . GLN A 1 88 ? -14.049 -6.809 14.380 1.00 92.94 88 GLN A CA 1
ATOM 706 C C . GLN A 1 88 ? -14.032 -5.361 14.887 1.00 92.94 88 GLN A C 1
ATOM 708 O O . GLN A 1 88 ? -13.714 -4.457 14.124 1.00 92.94 88 GLN A O 1
ATOM 713 N N . LYS A 1 89 ? -14.182 -5.140 16.204 1.00 93.50 89 LYS A N 1
ATOM 714 C CA . LYS A 1 89 ? -14.107 -3.792 16.810 1.00 93.50 89 LYS A CA 1
ATOM 715 C C . LYS A 1 89 ? -12.799 -3.065 16.484 1.00 93.50 89 LYS A C 1
ATOM 717 O O . LYS A 1 89 ? -12.766 -1.843 16.395 1.00 93.50 89 LYS A O 1
ATOM 722 N N . TRP A 1 90 ? -11.701 -3.803 16.304 1.00 93.31 90 TRP A N 1
ATOM 723 C CA . TRP A 1 90 ? -10.431 -3.229 15.858 1.00 93.31 90 TRP A CA 1
ATOM 724 C C . TRP A 1 90 ? -10.473 -2.762 14.394 1.00 93.31 90 TRP A C 1
ATOM 726 O O . TRP A 1 90 ? -9.908 -1.719 14.082 1.00 93.31 90 TRP A O 1
ATOM 736 N N . GLN A 1 91 ? -11.135 -3.496 13.501 1.00 94.00 91 GLN A N 1
ATOM 737 C CA . GLN A 1 91 ? -11.318 -3.096 12.100 1.00 94.00 91 GLN A CA 1
ATOM 738 C C . GLN A 1 91 ? -12.291 -1.938 11.943 1.00 94.00 91 GLN A C 1
ATOM 740 O O . GLN A 1 91 ? -12.027 -1.048 11.136 1.00 94.00 91 GLN A O 1
ATOM 745 N N . ASP A 1 92 ? -13.361 -1.919 12.732 1.00 94.00 92 ASP A N 1
ATOM 746 C CA . ASP A 1 92 ? -14.340 -0.834 12.731 1.00 94.00 92 ASP A CA 1
ATOM 747 C C . ASP A 1 92 ? -13.643 0.485 13.126 1.00 94.00 92 ASP A C 1
ATOM 749 O O . ASP A 1 92 ? -13.742 1.484 12.413 1.00 94.00 92 ASP A O 1
ATOM 753 N N . LEU A 1 93 ? -12.808 0.454 14.178 1.00 94.44 93 LEU A N 1
ATOM 754 C CA . LEU A 1 93 ? -11.942 1.576 14.571 1.00 94.44 93 LEU A CA 1
ATOM 755 C C . LEU A 1 93 ? -10.944 1.971 13.468 1.00 94.44 93 LEU A C 1
ATOM 757 O O . LEU A 1 93 ? -10.814 3.152 13.157 1.00 94.44 93 LEU A O 1
ATOM 761 N N . VAL A 1 94 ? -10.241 1.009 12.857 1.00 94.94 94 VAL A N 1
ATOM 762 C CA . VAL A 1 94 ? -9.285 1.282 11.763 1.00 94.94 94 VAL A CA 1
ATOM 763 C C . VAL A 1 94 ? -9.972 1.930 10.556 1.00 94.94 94 VAL A C 1
ATOM 765 O O . VAL A 1 94 ? -9.396 2.831 9.945 1.00 94.94 94 VAL A O 1
ATOM 768 N N . SER A 1 95 ? -11.195 1.509 10.234 1.00 94.62 95 SER A N 1
ATOM 769 C CA . SER A 1 95 ? -11.992 2.048 9.127 1.00 94.62 95 SER A CA 1
ATOM 770 C C . SER A 1 95 ? -12.461 3.473 9.421 1.00 94.62 95 SER A C 1
ATOM 772 O O . SER A 1 95 ? -12.234 4.367 8.608 1.00 94.62 95 SER A O 1
ATOM 774 N N . LEU A 1 96 ? -12.987 3.723 10.625 1.00 94.88 96 LEU A N 1
ATOM 775 C CA . LEU A 1 96 ? -13.386 5.057 11.088 1.00 94.88 96 LEU A CA 1
ATOM 776 C C . LEU A 1 96 ? -12.206 6.048 11.069 1.00 94.88 96 LEU A C 1
ATOM 778 O O . LEU A 1 96 ? -12.340 7.187 10.618 1.00 94.88 96 LEU A O 1
ATOM 782 N N . ILE A 1 97 ? -11.014 5.607 11.481 1.00 95.62 97 ILE A N 1
ATOM 783 C CA . ILE A 1 97 ? -9.782 6.411 11.406 1.00 95.62 97 ILE A CA 1
ATOM 784 C C . ILE A 1 97 ? -9.381 6.676 9.948 1.00 95.62 97 ILE A C 1
ATOM 786 O O . ILE A 1 97 ? -8.995 7.795 9.605 1.00 95.62 97 ILE A O 1
ATOM 790 N N . ALA A 1 98 ? -9.492 5.677 9.065 1.00 95.88 98 ALA A N 1
ATOM 791 C CA . ALA A 1 98 ? -9.219 5.852 7.640 1.00 95.88 98 ALA A CA 1
ATOM 792 C C . ALA A 1 98 ? -10.158 6.890 6.998 1.00 95.88 98 ALA A C 1
ATOM 794 O O . ALA A 1 98 ? -9.727 7.653 6.131 1.00 95.88 98 ALA A O 1
ATOM 795 N N . GLU A 1 99 ? -11.415 6.970 7.430 1.00 95.56 99 GLU A N 1
ATOM 796 C CA . GLU A 1 99 ? -12.370 7.987 6.978 1.00 95.56 99 GLU A CA 1
ATOM 797 C C . GLU A 1 99 ? -12.020 9.383 7.506 1.00 95.56 99 GLU A C 1
ATOM 799 O O . GLU A 1 99 ? -11.911 10.313 6.700 1.00 95.56 99 GLU A O 1
ATOM 804 N N . ARG A 1 100 ? -11.744 9.509 8.812 1.00 95.81 100 ARG A N 1
ATOM 805 C CA . ARG A 1 100 ? -11.409 10.773 9.496 1.00 95.81 100 ARG A CA 1
ATOM 806 C C . ARG A 1 100 ? -10.121 11.434 8.995 1.00 95.81 100 ARG A C 1
ATOM 808 O O . ARG A 1 100 ? -10.037 12.660 8.956 1.00 95.81 100 ARG A O 1
ATOM 815 N N . LEU A 1 101 ? -9.113 10.650 8.611 1.00 96.00 101 LEU A N 1
ATOM 816 C CA . LEU A 1 101 ? -7.805 11.187 8.223 1.00 96.00 101 LEU A CA 1
ATOM 817 C C . LEU A 1 101 ? -7.846 12.036 6.934 1.00 96.00 101 LEU A C 1
ATOM 819 O O . LEU A 1 101 ? -8.555 11.685 5.984 1.00 96.00 101 LEU A O 1
ATOM 823 N N . PRO A 1 102 ? -7.033 13.106 6.830 1.00 93.38 102 PRO A N 1
ATOM 824 C CA . PRO A 1 102 ? -6.872 13.858 5.587 1.00 93.38 102 PRO A CA 1
ATOM 825 C C . PRO A 1 102 ? -6.240 12.991 4.487 1.00 93.38 102 PRO A C 1
ATOM 827 O O . PRO A 1 102 ? -5.641 11.944 4.751 1.00 93.38 102 PRO A O 1
ATOM 830 N N . GLN A 1 103 ? -6.365 13.413 3.224 1.00 89.69 103 GLN A N 1
ATOM 831 C CA . GLN A 1 103 ? -5.741 12.687 2.114 1.00 89.69 103 GLN A CA 1
ATOM 832 C C . GLN A 1 103 ? -4.211 12.675 2.255 1.00 89.69 103 GLN A C 1
ATOM 834 O O . GLN A 1 103 ? -3.577 13.711 2.434 1.00 89.69 103 GLN A O 1
ATOM 839 N N . GLY A 1 104 ? -3.622 11.484 2.163 1.00 92.81 104 GLY A N 1
ATOM 840 C CA . GLY A 1 104 ? -2.187 11.265 2.305 1.00 92.81 104 GLY A CA 1
ATOM 841 C C . GLY A 1 104 ? -1.850 9.777 2.370 1.00 92.81 104 GLY A C 1
ATOM 842 O O . GLY A 1 104 ? -2.744 8.924 2.355 1.00 92.81 104 GLY A O 1
ATOM 843 N N . ASN A 1 105 ? -0.558 9.457 2.473 1.00 91.50 105 ASN A N 1
ATOM 844 C CA . ASN A 1 105 ? -0.071 8.072 2.458 1.00 91.50 105 ASN A CA 1
ATOM 845 C C . ASN A 1 105 ? -0.734 7.206 3.543 1.00 91.50 105 ASN A C 1
ATOM 847 O O . ASN A 1 105 ? -1.148 6.088 3.251 1.00 91.50 105 ASN A O 1
ATOM 851 N N . ALA A 1 106 ? -0.919 7.733 4.761 1.00 94.75 106 ALA A N 1
ATOM 852 C CA . ALA A 1 106 ? -1.605 7.016 5.836 1.00 94.75 106 ALA A CA 1
ATOM 853 C C . ALA A 1 106 ? -3.044 6.629 5.469 1.00 94.75 106 ALA A C 1
ATOM 855 O O . ALA A 1 106 ? -3.411 5.469 5.643 1.00 94.75 106 ALA A O 1
ATOM 856 N N . LYS A 1 107 ? -3.823 7.542 4.872 1.00 95.75 107 LYS A N 1
ATOM 857 C CA . LYS A 1 107 ? -5.186 7.248 4.405 1.00 95.75 107 LYS A CA 1
ATOM 858 C C . LYS A 1 107 ? -5.183 6.160 3.331 1.00 95.75 107 LYS A C 1
ATOM 860 O O . LYS A 1 107 ? -5.870 5.162 3.489 1.00 95.75 107 LYS A O 1
ATOM 865 N N . VAL A 1 108 ? -4.351 6.291 2.291 1.00 94.19 108 VAL A N 1
ATOM 866 C CA . VAL A 1 108 ? -4.260 5.301 1.194 1.00 94.19 108 VAL A CA 1
ATOM 867 C C . VAL A 1 108 ? -3.895 3.907 1.715 1.00 94.19 108 VAL A C 1
ATOM 869 O O . VAL A 1 108 ? -4.439 2.906 1.247 1.00 94.19 108 VAL A O 1
ATOM 872 N N . VAL A 1 109 ? -2.993 3.828 2.696 1.00 94.81 109 VAL A N 1
ATOM 873 C CA . VAL A 1 109 ? -2.631 2.565 3.347 1.00 94.81 109 VAL A CA 1
ATOM 874 C C . VAL A 1 109 ? -3.796 2.025 4.177 1.00 94.81 109 VAL A C 1
ATOM 876 O O . VAL A 1 109 ? -4.168 0.871 3.990 1.00 94.81 109 VAL A O 1
ATOM 879 N N . LEU A 1 110 ? -4.420 2.831 5.038 1.00 94.69 110 LEU A N 1
ATOM 880 C CA . LEU A 1 110 ? -5.506 2.377 5.913 1.00 94.69 110 LEU A CA 1
ATOM 881 C C . LEU A 1 110 ? -6.792 2.016 5.144 1.00 94.69 110 LEU A C 1
ATOM 883 O O . LEU A 1 110 ? -7.447 1.037 5.489 1.00 94.69 110 LEU A O 1
ATOM 887 N N . THR A 1 111 ? -7.098 2.678 4.026 1.00 94.00 111 THR A N 1
ATOM 888 C CA . THR A 1 111 ? -8.175 2.247 3.116 1.00 94.00 111 THR A CA 1
ATOM 889 C C . THR A 1 111 ? -7.885 0.871 2.504 1.00 94.00 111 THR A C 1
ATOM 891 O O . THR A 1 111 ? -8.803 0.076 2.330 1.00 94.00 111 THR A O 1
ATOM 894 N N . ARG A 1 112 ? -6.616 0.523 2.233 1.00 91.50 112 ARG A N 1
ATOM 895 C CA . ARG A 1 112 ? -6.253 -0.852 1.831 1.00 91.50 112 ARG A CA 1
ATOM 896 C C . ARG A 1 112 ? -6.361 -1.857 2.986 1.00 91.50 112 ARG A C 1
ATOM 898 O O . ARG A 1 112 ? -6.563 -3.037 2.723 1.00 91.50 112 ARG A O 1
ATOM 905 N N . PHE A 1 113 ? -6.259 -1.418 4.243 1.00 87.69 113 PHE A N 1
ATOM 906 C CA . PHE A 1 113 ? -6.423 -2.289 5.417 1.00 87.69 113 PHE A CA 1
ATOM 907 C C . PHE A 1 113 ? -7.866 -2.736 5.636 1.00 87.69 113 PHE A C 1
ATOM 909 O O . PHE A 1 113 ? -8.064 -3.834 6.150 1.00 87.69 113 PHE A O 1
ATOM 916 N N . ALA A 1 114 ? -8.851 -1.936 5.221 1.00 86.12 114 ALA A N 1
ATOM 917 C CA . ALA A 1 114 ? -10.267 -2.286 5.336 1.00 86.12 114 ALA A CA 1
ATOM 918 C C . ALA A 1 114 ? -10.631 -3.595 4.596 1.00 86.12 114 ALA A C 1
ATOM 920 O O . ALA A 1 114 ? -11.578 -4.270 4.977 1.00 86.12 114 ALA A O 1
ATOM 921 N N . PHE A 1 115 ? -9.842 -4.008 3.595 1.00 89.25 115 PHE A N 1
ATOM 922 C CA . PHE A 1 115 ? -10.010 -5.277 2.869 1.00 89.25 115 PHE A CA 1
ATOM 923 C C . PHE A 1 115 ? -9.346 -6.495 3.550 1.00 89.25 115 PHE A C 1
ATOM 925 O O . PHE A 1 115 ? -9.183 -7.540 2.916 1.00 89.25 115 PHE A O 1
ATOM 932 N N . HIS A 1 116 ? -8.874 -6.377 4.798 1.00 93.06 116 HIS A N 1
ATOM 933 C CA . HIS A 1 116 ? -8.103 -7.428 5.465 1.00 93.06 116 HIS A CA 1
ATOM 934 C C . HIS A 1 116 ? -8.682 -7.857 6.823 1.00 93.06 116 HIS A C 1
ATOM 936 O O . HIS A 1 116 ? -8.578 -7.151 7.828 1.00 93.06 116 HIS A O 1
ATOM 942 N N . ASP A 1 117 ? -9.142 -9.109 6.885 1.00 90.44 117 ASP A N 1
ATOM 943 C CA . ASP A 1 117 ? -9.836 -9.693 8.044 1.00 90.44 117 ASP A CA 1
ATOM 944 C C . ASP A 1 117 ? -8.963 -9.901 9.305 1.00 90.44 117 ASP A C 1
ATOM 946 O O . ASP A 1 117 ? -9.463 -10.227 10.380 1.00 90.44 117 ASP A O 1
ATOM 950 N N . ASN A 1 118 ? -7.638 -9.732 9.212 1.00 92.00 118 ASN A N 1
ATOM 951 C CA . ASN A 1 118 ? -6.705 -10.086 10.290 1.00 92.00 118 ASN A CA 1
ATOM 952 C C . ASN A 1 118 ? -5.555 -9.076 10.455 1.00 92.00 118 ASN A C 1
ATOM 954 O O . ASN A 1 118 ? -4.370 -9.417 10.385 1.00 92.00 118 ASN A O 1
ATOM 958 N N . VAL A 1 119 ? -5.907 -7.805 10.664 1.00 93.50 119 VAL A N 1
ATOM 959 C CA . VAL A 1 119 ? -4.946 -6.725 10.941 1.00 93.50 119 VAL A CA 1
ATOM 960 C C . VAL A 1 119 ? -4.246 -6.930 12.301 1.00 93.50 119 VAL A C 1
ATOM 962 O O . VAL A 1 119 ? -4.925 -7.013 13.332 1.00 93.50 119 VAL A O 1
ATOM 965 N N . PRO A 1 120 ? -2.896 -6.939 12.371 1.00 94.81 120 PRO A N 1
ATOM 966 C CA . PRO A 1 120 ? -2.186 -7.101 13.640 1.00 94.81 120 PRO A CA 1
ATOM 967 C C . PRO A 1 120 ? -2.210 -5.856 14.543 1.00 94.81 120 PRO A C 1
ATOM 969 O O . PRO A 1 120 ? -1.688 -4.801 14.196 1.00 94.81 120 PRO A O 1
ATOM 972 N N . ARG A 1 121 ? -2.664 -6.030 15.789 1.00 93.88 121 ARG A N 1
ATOM 973 C CA . ARG A 1 121 ? -2.722 -5.008 16.862 1.00 93.88 121 ARG A CA 1
ATOM 974 C C . ARG A 1 121 ? -1.367 -4.602 17.490 1.00 93.88 121 ARG A C 1
ATOM 976 O O . ARG A 1 121 ? -1.328 -4.091 18.605 1.00 93.88 121 ARG A O 1
ATOM 983 N N . LYS A 1 122 ? -0.220 -4.883 16.857 1.00 94.88 122 LYS A N 1
ATOM 984 C CA . LYS A 1 122 ? 1.122 -4.617 17.434 1.00 94.88 122 LYS A CA 1
ATOM 985 C C . LYS A 1 122 ? 2.074 -4.036 16.395 1.00 94.88 122 LYS A C 1
ATOM 987 O O . LYS A 1 122 ? 2.367 -4.750 15.439 1.00 94.88 122 LYS A O 1
ATOM 992 N N . LYS A 1 123 ? 2.674 -2.861 16.654 1.00 95.44 123 LYS A N 1
ATOM 993 C CA . LYS A 1 123 ? 3.611 -2.137 15.756 1.00 95.44 123 LYS A CA 1
ATOM 994 C C . LYS A 1 123 ? 4.505 -3.050 14.904 1.00 95.44 123 LYS A C 1
ATOM 996 O O . LYS A 1 123 ? 4.416 -3.038 13.685 1.00 95.44 123 LYS A O 1
ATOM 1001 N N . LYS A 1 124 ? 5.311 -3.926 15.520 1.00 96.50 124 LYS A N 1
ATOM 1002 C CA . LYS A 1 124 ? 6.218 -4.824 14.770 1.00 96.50 124 LYS A CA 1
ATOM 1003 C C . LYS A 1 124 ? 5.496 -5.835 13.862 1.00 96.50 124 LYS A C 1
ATOM 1005 O O . LYS A 1 124 ? 5.994 -6.147 12.787 1.00 96.50 124 LYS A O 1
ATOM 1010 N N . GLN A 1 125 ? 4.357 -6.381 14.289 1.00 96.56 125 GLN A N 1
ATOM 1011 C CA . GLN A 1 125 ? 3.577 -7.306 13.456 1.00 96.56 125 GLN A CA 1
ATOM 1012 C C . GLN A 1 125 ? 2.830 -6.554 12.349 1.00 96.56 125 GLN A C 1
ATOM 1014 O O . GLN A 1 125 ? 2.752 -7.060 11.238 1.00 96.56 125 GLN A O 1
ATOM 1019 N N . PHE A 1 126 ? 2.356 -5.341 12.636 1.00 96.31 126 PHE A N 1
ATOM 1020 C CA . PHE A 1 126 ? 1.718 -4.436 11.683 1.00 96.31 126 PHE A CA 1
ATOM 1021 C C . PHE A 1 126 ? 2.681 -4.012 10.563 1.00 96.31 126 PHE A C 1
ATOM 1023 O O . PHE A 1 126 ? 2.344 -4.152 9.395 1.00 96.31 126 PHE A O 1
ATOM 1030 N N . ILE A 1 127 ? 3.915 -3.608 10.888 1.00 96.50 127 ILE A N 1
ATOM 1031 C CA . ILE A 1 127 ? 4.946 -3.259 9.889 1.00 96.50 127 ILE A CA 1
ATOM 1032 C C . ILE A 1 127 ? 5.349 -4.481 9.049 1.00 96.50 127 ILE A C 1
ATOM 1034 O O . ILE A 1 127 ? 5.469 -4.390 7.830 1.00 96.50 127 ILE A O 1
ATOM 1038 N N . ASN A 1 128 ? 5.486 -5.659 9.666 1.00 96.94 128 ASN A N 1
ATOM 1039 C CA . ASN A 1 128 ? 5.714 -6.891 8.906 1.00 96.94 128 ASN A CA 1
ATOM 1040 C C . ASN A 1 128 ? 4.540 -7.216 7.961 1.00 96.94 128 ASN A C 1
ATOM 1042 O O . ASN A 1 128 ? 4.774 -7.663 6.841 1.00 96.94 128 ASN A O 1
ATOM 1046 N N . PHE A 1 129 ? 3.300 -6.975 8.396 1.00 96.56 129 PHE A N 1
ATOM 1047 C CA . PHE A 1 129 ? 2.088 -7.175 7.601 1.00 96.56 129 PHE A CA 1
ATOM 1048 C C . PHE A 1 129 ? 1.969 -6.164 6.449 1.00 96.56 129 PHE A C 1
ATOM 1050 O O . PHE A 1 129 ? 1.655 -6.559 5.331 1.00 96.56 129 PHE A O 1
ATOM 1057 N N . LEU A 1 130 ? 2.310 -4.889 6.670 1.00 95.81 130 LEU A N 1
ATOM 1058 C CA . LEU A 1 130 ? 2.448 -3.883 5.605 1.00 95.81 130 LEU A CA 1
ATOM 1059 C C . LEU A 1 130 ? 3.400 -4.362 4.504 1.00 95.81 130 LEU A C 1
ATOM 1061 O O . LEU A 1 130 ? 3.108 -4.235 3.313 1.00 95.81 130 LEU A O 1
ATOM 1065 N N . ARG A 1 131 ? 4.523 -4.958 4.914 1.00 95.88 131 ARG A N 1
ATOM 1066 C CA . ARG A 1 131 ? 5.547 -5.465 4.004 1.00 95.88 131 ARG A CA 1
ATOM 1067 C C . ARG A 1 131 ? 5.107 -6.696 3.214 1.00 95.88 131 ARG A C 1
ATOM 1069 O O . ARG A 1 131 ? 5.495 -6.809 2.054 1.00 95.88 131 ARG A O 1
ATOM 1076 N N . SER A 1 132 ? 4.340 -7.607 3.817 1.00 95.69 132 SER A N 1
ATOM 1077 C CA . SER A 1 132 ? 3.878 -8.838 3.157 1.00 95.69 132 SER A CA 1
ATOM 1078 C C . SER A 1 132 ? 2.604 -8.651 2.337 1.00 95.69 132 SER A C 1
ATOM 1080 O O . SER A 1 132 ? 2.517 -9.150 1.223 1.00 95.69 132 SER A O 1
ATOM 1082 N N . SER A 1 133 ? 1.612 -7.957 2.892 1.00 93.88 133 SER A N 1
ATOM 1083 C CA . SER A 1 133 ? 0.255 -7.881 2.341 1.00 93.88 133 SER A CA 1
ATOM 1084 C C . SER A 1 133 ? 0.114 -6.673 1.419 1.00 93.88 133 SER A C 1
ATOM 1086 O O . SER A 1 133 ? -0.306 -6.794 0.271 1.00 93.88 133 SER A O 1
ATOM 1088 N N . CYS A 1 134 ? 0.557 -5.502 1.882 1.00 89.31 134 CYS A N 1
ATOM 1089 C CA . CYS A 1 134 ? 0.449 -4.249 1.133 1.00 89.31 134 CYS A CA 1
ATOM 1090 C C . CYS A 1 134 ? 1.661 -3.966 0.229 1.00 89.31 134 CYS A C 1
ATOM 1092 O O . CYS A 1 134 ? 1.651 -2.964 -0.481 1.00 89.31 134 CYS A O 1
ATOM 1094 N N . HIS A 1 135 ? 2.684 -4.833 0.251 1.00 92.44 135 HIS A N 1
ATOM 1095 C CA . HIS A 1 135 ? 3.942 -4.701 -0.499 1.00 92.44 135 HIS A CA 1
ATOM 1096 C C . HIS A 1 135 ? 4.711 -3.391 -0.220 1.00 92.44 135 HIS A C 1
ATOM 1098 O O . HIS A 1 135 ? 5.472 -2.906 -1.055 1.00 92.44 135 HIS A O 1
ATOM 1104 N N . LEU A 1 136 ? 4.542 -2.824 0.978 1.00 92.50 136 LEU A N 1
ATOM 1105 C CA . LEU A 1 136 ? 5.219 -1.598 1.403 1.00 92.50 136 LEU A CA 1
ATOM 1106 C C . LEU A 1 136 ? 6.544 -1.958 2.078 1.00 92.50 136 LEU A C 1
ATOM 1108 O O . LEU A 1 136 ? 6.572 -2.469 3.197 1.00 92.50 136 LEU A O 1
ATOM 1112 N N . HIS A 1 137 ? 7.652 -1.748 1.371 1.00 92.62 137 HIS A N 1
ATOM 1113 C CA . HIS A 1 137 ? 8.991 -2.077 1.869 1.00 92.62 137 HIS A CA 1
ATOM 1114 C C . HIS A 1 137 ? 9.622 -0.970 2.727 1.00 92.62 137 HIS A C 1
ATOM 1116 O O . HIS A 1 137 ? 10.550 -1.255 3.487 1.00 92.62 137 HIS A O 1
ATOM 1122 N N . ASP A 1 138 ? 9.085 0.249 2.662 1.00 95.00 138 ASP A N 1
ATOM 1123 C CA . ASP A 1 138 ? 9.595 1.410 3.384 1.00 95.00 138 ASP A CA 1
ATOM 1124 C C . ASP A 1 138 ? 9.120 1.400 4.841 1.00 95.00 138 ASP A C 1
ATOM 1126 O O . ASP A 1 138 ? 7.965 1.706 5.156 1.00 95.00 138 ASP A O 1
ATOM 1130 N N . ASN A 1 139 ? 10.031 1.046 5.752 1.00 94.94 139 ASN A N 1
ATOM 1131 C CA . ASN A 1 139 ? 9.728 0.980 7.184 1.00 94.94 139 ASN A CA 1
ATOM 1132 C C . ASN A 1 139 ? 9.271 2.341 7.735 1.00 94.94 139 ASN A C 1
ATOM 1134 O O . ASN A 1 139 ? 8.384 2.372 8.578 1.00 94.94 139 ASN A O 1
ATOM 1138 N N . GLU A 1 140 ? 9.828 3.451 7.239 1.00 95.81 140 GLU A N 1
ATOM 1139 C CA . GLU A 1 140 ? 9.483 4.814 7.675 1.00 95.81 140 GLU A CA 1
ATOM 1140 C C . GLU A 1 140 ? 8.005 5.141 7.430 1.00 95.81 140 GLU A C 1
ATOM 1142 O O . GLU A 1 140 ? 7.329 5.646 8.326 1.00 95.81 140 GLU A O 1
ATOM 1147 N N . ILE A 1 141 ? 7.469 4.760 6.263 1.00 95.06 141 ILE A N 1
ATOM 1148 C CA . ILE A 1 141 ? 6.038 4.888 5.964 1.00 95.06 141 ILE A CA 1
ATOM 1149 C C . ILE A 1 141 ? 5.242 4.025 6.946 1.00 95.06 141 ILE A C 1
ATOM 1151 O O . ILE A 1 141 ? 4.293 4.507 7.558 1.00 95.06 141 ILE A O 1
ATOM 1155 N N . GLY A 1 142 ? 5.643 2.768 7.158 1.00 95.69 142 GLY A N 1
ATOM 1156 C CA . GLY A 1 142 ? 4.942 1.873 8.080 1.00 95.69 142 GLY A CA 1
ATOM 1157 C C . GLY A 1 142 ? 4.952 2.325 9.543 1.00 95.69 142 GLY A C 1
ATOM 1158 O O . GLY A 1 142 ? 3.975 2.098 10.259 1.00 95.69 142 GLY A O 1
ATOM 1159 N N . GLU A 1 143 ? 6.016 2.992 9.988 1.00 96.75 143 GLU A N 1
ATOM 1160 C CA . GLU A 1 143 ? 6.071 3.625 11.304 1.00 96.75 143 GLU A CA 1
ATOM 1161 C C . GLU A 1 143 ? 5.209 4.887 11.364 1.00 96.75 143 GLU A C 1
ATOM 1163 O O . GLU A 1 143 ? 4.443 5.025 12.315 1.00 96.75 143 GLU A O 1
ATOM 1168 N N . SER A 1 144 ? 5.254 5.750 10.343 1.00 96.31 144 SER A N 1
ATOM 1169 C CA . SER A 1 144 ? 4.399 6.941 10.240 1.00 96.31 144 SER A CA 1
ATOM 1170 C C . SER A 1 144 ? 2.910 6.581 10.293 1.00 96.31 144 SER A C 1
ATOM 1172 O O . SER A 1 144 ? 2.201 7.096 11.155 1.00 96.31 144 SER A O 1
ATOM 1174 N N . VAL A 1 145 ? 2.447 5.626 9.473 1.00 96.62 145 VAL A N 1
ATOM 1175 C CA . VAL A 1 145 ? 1.044 5.165 9.488 1.00 96.62 145 VAL A CA 1
ATOM 1176 C C . VAL A 1 145 ? 0.653 4.600 10.854 1.00 96.62 145 VAL A C 1
ATOM 1178 O O . VAL A 1 145 ? -0.447 4.867 11.333 1.00 96.62 145 VAL A O 1
ATOM 1181 N N . TRP A 1 146 ? 1.545 3.851 11.509 1.00 97.00 146 TRP A N 1
ATOM 1182 C CA . TRP A 1 146 ? 1.283 3.343 12.855 1.00 97.00 146 TRP A CA 1
ATOM 1183 C C . TRP A 1 146 ? 1.176 4.470 13.895 1.00 97.00 146 TRP A C 1
ATOM 1185 O O . TRP A 1 146 ? 0.304 4.408 14.757 1.00 97.00 146 TRP A O 1
ATOM 1195 N N . HIS A 1 147 ? 2.027 5.498 13.823 1.00 97.00 147 HIS A N 1
ATOM 1196 C CA . HIS A 1 147 ? 1.969 6.643 14.736 1.00 97.00 147 HIS A CA 1
ATOM 1197 C C . HIS A 1 147 ? 0.690 7.464 14.551 1.00 97.00 147 HIS A C 1
ATOM 1199 O O . HIS A 1 147 ? -0.006 7.691 15.535 1.00 97.00 147 HIS A O 1
ATOM 1205 N N . THR A 1 148 ? 0.320 7.800 13.312 1.00 96.62 148 THR A N 1
ATOM 1206 C CA . THR A 1 148 ? -0.953 8.471 12.998 1.00 96.62 148 THR A CA 1
ATOM 1207 C C . THR A 1 148 ? -2.161 7.672 13.501 1.00 96.62 148 THR A C 1
ATOM 1209 O O . THR A 1 148 ? -3.084 8.233 14.083 1.00 96.62 148 THR A O 1
ATOM 1212 N N . LEU A 1 149 ? -2.141 6.346 13.340 1.00 95.81 149 LEU A N 1
ATOM 1213 C CA . LEU A 1 149 ? -3.196 5.466 13.841 1.00 95.81 149 LEU A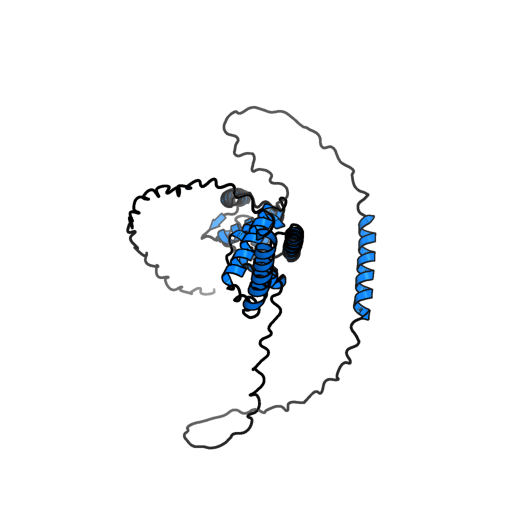 CA 1
ATOM 1214 C C . LEU A 1 149 ? -3.266 5.448 15.379 1.00 95.81 149 LEU A C 1
ATOM 1216 O O . LEU A 1 149 ? -4.364 5.400 15.926 1.00 95.81 149 LEU A O 1
ATOM 1220 N N . GLN A 1 150 ? -2.132 5.498 16.090 1.00 95.62 150 GLN A N 1
ATOM 1221 C CA . GLN A 1 150 ? -2.139 5.622 17.554 1.00 95.62 150 GLN A CA 1
ATOM 1222 C C . GLN A 1 150 ? -2.656 6.988 18.021 1.00 95.62 150 GLN A C 1
ATOM 1224 O O . GLN A 1 150 ? -3.411 7.034 18.985 1.00 95.62 150 GLN A O 1
ATOM 1229 N N . GLU A 1 151 ? -2.280 8.065 17.333 1.00 96.31 151 GLU A N 1
ATOM 1230 C CA . GLU A 1 151 ? -2.695 9.435 17.652 1.00 96.31 151 GLU A CA 1
ATOM 1231 C C . GLU A 1 151 ? -4.218 9.613 17.520 1.00 96.31 151 GLU A C 1
ATOM 1233 O O . GLU A 1 151 ? -4.867 10.109 18.438 1.00 96.31 151 GLU A O 1
ATOM 1238 N N . GLU A 1 152 ? -4.821 9.136 16.425 1.00 96.19 152 GLU A N 1
ATOM 1239 C CA . GLU A 1 152 ? -6.281 9.182 16.252 1.00 96.19 152 GLU A CA 1
ATOM 1240 C C . GLU A 1 152 ? -7.026 8.259 17.238 1.00 96.19 152 GLU A C 1
ATOM 1242 O O . GLU A 1 152 ? -8.128 8.590 17.668 1.00 96.19 152 GLU A O 1
ATOM 1247 N N . LEU A 1 153 ? -6.428 7.137 17.665 1.00 94.88 153 LEU A N 1
ATOM 1248 C CA . LEU A 1 153 ? -7.001 6.277 18.717 1.00 94.88 153 LEU A CA 1
ATOM 1249 C C . LEU A 1 153 ? -6.972 6.930 20.103 1.00 94.88 153 LEU A C 1
ATOM 1251 O O . LEU A 1 153 ? -7.850 6.653 20.920 1.00 94.88 153 LEU A O 1
ATOM 1255 N N . GLU A 1 154 ? -5.984 7.781 20.372 1.00 95.00 154 GLU A N 1
ATOM 1256 C CA . GLU A 1 154 ? -5.917 8.571 21.602 1.00 95.00 154 GLU A CA 1
ATOM 1257 C C . GLU A 1 154 ? -6.961 9.700 21.572 1.00 95.00 154 GLU A C 1
ATOM 1259 O O . GLU A 1 154 ? -7.758 9.802 22.503 1.00 95.00 154 GLU A O 1
ATOM 1264 N N . LYS A 1 155 ? -7.099 10.418 20.445 1.00 96.00 155 LYS A N 1
ATOM 1265 C CA . LYS A 1 155 ? -8.168 11.420 20.239 1.00 96.00 155 LYS A CA 1
ATOM 1266 C C . LYS A 1 155 ? -9.576 10.838 20.405 1.00 96.00 155 LYS A C 1
ATOM 1268 O O . LYS A 1 155 ? -10.388 11.413 21.120 1.00 96.00 155 LYS A O 1
ATOM 1273 N N . LEU A 1 156 ? -9.867 9.680 19.802 1.00 94.06 156 LEU A N 1
ATOM 1274 C CA . LEU A 1 156 ? -11.177 9.018 19.938 1.00 94.06 156 LEU A CA 1
ATOM 1275 C C . LEU A 1 156 ? -11.496 8.631 21.389 1.00 94.06 156 LEU A C 1
ATOM 1277 O O . LEU A 1 156 ? -12.654 8.672 21.805 1.00 94.06 156 LEU A O 1
ATOM 1281 N N . LYS A 1 157 ? -10.471 8.266 22.165 1.00 93.56 157 LYS A N 1
ATOM 1282 C CA . LYS A 1 157 ? -10.600 7.955 23.591 1.00 93.56 157 LYS A CA 1
ATOM 1283 C C . LYS A 1 157 ? -10.886 9.211 24.425 1.00 93.56 157 LYS A C 1
ATOM 1285 O O . LYS A 1 157 ? -11.658 9.123 25.377 1.00 93.56 157 LYS A O 1
ATOM 1290 N N . ASP A 1 158 ? -10.307 10.354 24.064 1.00 93.75 158 ASP A N 1
ATOM 1291 C CA . ASP A 1 158 ? -10.573 11.641 24.720 1.00 93.75 158 ASP A CA 1
ATOM 1292 C C . ASP A 1 158 ? -11.958 12.210 24.346 1.00 93.75 158 ASP A C 1
ATOM 1294 O O . ASP A 1 158 ? -12.617 12.835 25.173 1.00 93.75 158 ASP A O 1
ATOM 1298 N N . GLU A 1 159 ? -12.456 11.909 23.143 1.00 93.44 159 GLU A N 1
ATOM 1299 C CA . GLU A 1 159 ? -13.826 12.211 22.686 1.00 93.44 159 GLU A CA 1
ATOM 1300 C C . GLU A 1 159 ? -14.909 11.314 23.319 1.00 93.44 159 GLU A C 1
ATOM 1302 O O . GLU A 1 159 ? -16.086 11.424 22.978 1.00 93.44 159 GLU A O 1
ATOM 1307 N N . GLY A 1 160 ? -14.540 10.413 24.235 1.00 90.62 160 GLY A N 1
ATOM 1308 C CA . GLY A 1 160 ? -15.481 9.524 24.920 1.00 90.62 160 GLY A CA 1
ATOM 1309 C C . GLY A 1 160 ? -16.001 8.366 24.063 1.00 90.62 160 GLY A C 1
ATOM 1310 O O . GLY A 1 160 ? -16.921 7.667 24.486 1.00 90.62 160 GLY A O 1
ATOM 1311 N N . THR A 1 161 ? -15.411 8.109 22.889 1.00 87.94 161 THR A N 1
ATOM 1312 C CA . THR A 1 161 ? -15.700 6.879 22.139 1.00 87.94 161 THR A CA 1
ATOM 1313 C C . THR A 1 161 ? -15.152 5.694 22.932 1.00 87.94 161 THR A C 1
ATOM 1315 O O . THR A 1 161 ? -13.974 5.681 23.298 1.00 87.94 161 THR A O 1
ATOM 1318 N N . GLU A 1 162 ? -15.980 4.677 23.188 1.00 83.94 162 GLU A N 1
ATOM 1319 C CA . GLU A 1 162 ? -15.592 3.487 23.957 1.00 83.94 162 GLU A CA 1
ATOM 1320 C C . GLU A 1 162 ? -14.586 2.599 23.201 1.00 83.94 162 GLU A C 1
ATOM 1322 O O . GLU A 1 162 ? -14.911 1.521 22.702 1.00 83.94 162 GLU A O 1
ATOM 1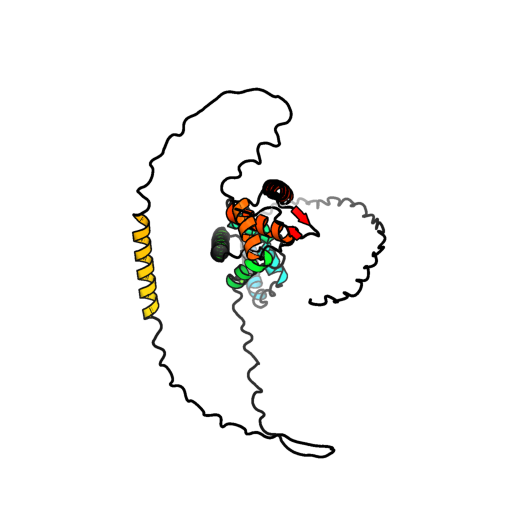327 N N . VAL A 1 163 ? -13.324 3.028 23.133 1.00 86.50 163 VAL A N 1
ATOM 1328 C CA . VAL A 1 163 ? -12.211 2.212 22.639 1.00 86.50 163 VAL A CA 1
ATOM 1329 C C . VAL A 1 163 ? -11.954 1.092 23.658 1.00 86.50 163 VAL A C 1
ATOM 1331 O O . VAL A 1 163 ? -11.486 1.383 24.766 1.00 86.50 163 VAL A O 1
ATOM 1334 N N . PRO A 1 164 ? -12.200 -0.198 23.335 1.00 84.94 164 PRO A N 1
ATOM 1335 C CA . PRO A 1 164 ? -12.063 -1.267 24.316 1.00 84.94 164 PRO A CA 1
ATOM 1336 C C . PRO A 1 164 ? -10.607 -1.383 24.778 1.00 84.94 164 PRO A C 1
ATOM 1338 O O . PRO A 1 164 ? -9.713 -1.762 24.017 1.00 84.94 164 PRO A O 1
ATOM 1341 N N . SER A 1 165 ? -10.355 -1.071 26.049 1.00 82.75 165 SER A N 1
ATOM 1342 C CA . SER A 1 165 ? -9.002 -0.960 26.615 1.00 82.75 165 SER A CA 1
ATOM 1343 C C . SER A 1 165 ? -8.211 -2.283 26.596 1.00 82.75 165 SER A C 1
ATOM 1345 O O . SER A 1 165 ? -6.974 -2.278 26.664 1.00 82.75 165 SER A O 1
ATOM 1347 N N . GLU A 1 166 ? -8.900 -3.413 26.402 1.00 83.06 166 GLU A N 1
ATOM 1348 C CA . GLU A 1 166 ? -8.321 -4.736 26.137 1.00 83.06 166 GLU A CA 1
ATOM 1349 C C . GLU A 1 166 ? -7.568 -4.846 24.797 1.00 83.06 166 GLU A C 1
ATOM 1351 O O . GLU A 1 166 ? -6.662 -5.680 24.679 1.00 83.06 166 GLU A O 1
ATOM 1356 N N . LEU A 1 167 ? -7.892 -4.020 23.789 1.00 79.81 167 LEU A N 1
ATOM 1357 C CA . LEU A 1 167 ? -7.284 -4.101 22.451 1.00 79.81 167 LEU A CA 1
ATOM 1358 C C . LEU A 1 167 ? -5.763 -3.915 22.493 1.00 79.81 167 LEU A C 1
ATOM 1360 O O . LEU A 1 167 ? -5.030 -4.649 21.824 1.00 79.81 167 LEU A O 1
ATOM 1364 N N . PHE A 1 168 ? -5.299 -2.982 23.326 1.00 74.38 168 PHE A N 1
ATOM 1365 C CA . PHE A 1 168 ? -3.882 -2.674 23.525 1.00 74.38 168 PHE A CA 1
ATOM 1366 C C . PHE A 1 168 ? -3.286 -3.452 24.697 1.00 74.38 168 PHE A C 1
ATOM 1368 O O . PHE A 1 168 ? -2.173 -3.980 24.606 1.00 74.38 168 PHE A O 1
ATOM 1375 N N . ASN A 1 169 ? -4.043 -3.598 25.790 1.00 70.06 169 ASN A N 1
ATOM 1376 C CA . ASN A 1 169 ? -3.582 -4.240 27.020 1.00 70.06 169 ASN A CA 1
ATOM 1377 C C . ASN A 1 169 ? -3.701 -5.766 27.005 1.00 70.06 169 ASN A C 1
ATOM 1379 O O . ASN A 1 169 ? -3.952 -6.397 28.035 1.00 70.06 169 ASN A O 1
ATOM 1383 N N . ARG A 1 170 ? -3.338 -6.391 25.877 1.00 63.69 170 ARG A N 1
ATOM 1384 C CA . ARG A 1 170 ? -2.923 -7.800 25.840 1.00 63.69 170 ARG A CA 1
ATOM 1385 C C . ARG A 1 170 ? -1.557 -7.955 26.531 1.00 63.69 170 ARG A C 1
ATOM 1387 O O . ARG A 1 170 ? -0.558 -8.352 25.918 1.00 63.69 170 ARG A O 1
ATOM 1394 N N . LYS A 1 171 ? -1.530 -7.645 27.841 1.00 56.84 171 LYS A N 1
ATOM 1395 C CA . LYS A 1 171 ? -0.467 -7.995 28.789 1.00 56.84 171 LYS A CA 1
ATOM 1396 C C . LYS A 1 171 ? -0.082 -9.426 28.472 1.00 56.84 171 LYS A C 1
ATOM 1398 O O . LYS A 1 171 ? -0.945 -10.302 28.392 1.00 56.84 171 LYS A O 1
ATOM 1403 N N . LYS A 1 172 ? 1.211 -9.667 28.260 1.00 51.69 172 LYS A N 1
ATOM 1404 C CA . LYS A 1 172 ? 1.704 -11.016 28.001 1.00 51.69 172 LYS A CA 1
ATOM 1405 C C . LYS A 1 172 ? 1.399 -11.860 29.245 1.00 51.69 172 LYS A C 1
ATOM 1407 O O . LYS A 1 172 ? 2.212 -11.899 30.165 1.00 51.69 172 LYS A O 1
ATOM 1412 N N . LYS A 1 173 ? 0.263 -12.574 29.254 1.00 53.16 173 LYS A N 1
ATOM 1413 C CA . LYS A 1 173 ? 0.087 -13.823 30.009 1.00 53.16 173 LYS A CA 1
ATOM 1414 C C . LYS A 1 173 ? 1.084 -14.804 29.398 1.00 53.16 173 LYS A C 1
ATOM 1416 O O . LYS A 1 173 ? 0.751 -15.638 28.563 1.00 53.16 173 LYS A O 1
ATOM 1421 N N . CYS A 1 174 ? 2.355 -14.592 29.734 1.00 41.62 174 CYS A N 1
ATOM 1422 C CA . CYS A 1 174 ? 3.456 -15.415 29.296 1.00 41.62 174 CYS A CA 1
ATOM 1423 C C . CYS A 1 174 ? 3.177 -16.821 29.802 1.00 41.62 174 CYS A C 1
ATOM 1425 O O . CYS A 1 174 ? 3.239 -17.074 31.005 1.00 41.62 174 CYS A O 1
ATOM 1427 N N . PHE A 1 175 ? 2.927 -17.735 28.872 1.00 47.38 175 PHE A N 1
ATOM 1428 C CA . PHE A 1 175 ? 2.805 -19.168 29.115 1.00 47.38 175 PHE A CA 1
ATOM 1429 C C . PHE A 1 175 ? 4.170 -19.801 29.483 1.00 47.38 175 PHE A C 1
ATOM 1431 O O . PHE A 1 175 ? 4.507 -20.904 29.076 1.00 47.38 175 PHE A O 1
ATOM 1438 N N . TYR A 1 176 ? 4.970 -19.125 30.319 1.00 53.00 176 TYR A N 1
ATOM 1439 C CA . TYR A 1 176 ? 6.192 -19.656 30.932 1.00 53.00 176 TYR A CA 1
ATOM 1440 C C . TYR A 1 176 ? 5.899 -20.613 32.107 1.00 53.00 176 TYR A C 1
ATOM 1442 O O . TYR A 1 176 ? 6.786 -20.907 32.910 1.00 53.00 176 TYR A O 1
ATOM 1450 N N . ARG A 1 177 ? 4.675 -21.154 32.214 1.00 52.22 177 ARG A N 1
ATOM 1451 C CA . ARG A 1 177 ? 4.390 -22.322 33.056 1.00 52.22 177 ARG A CA 1
ATOM 1452 C C . ARG A 1 177 ? 4.446 -23.594 32.204 1.00 52.22 177 ARG A C 1
ATOM 1454 O O . ARG A 1 177 ? 3.641 -23.766 31.303 1.00 52.22 177 ARG A O 1
ATOM 1461 N N . ARG A 1 178 ? 5.361 -24.493 32.601 1.00 49.12 178 ARG A N 1
ATOM 1462 C CA . ARG A 1 178 ? 5.602 -25.865 32.096 1.00 49.12 178 ARG A CA 1
ATOM 1463 C C . ARG A 1 178 ? 6.292 -25.993 30.726 1.00 49.12 178 ARG A C 1
ATOM 1465 O O . ARG A 1 178 ? 5.701 -26.394 29.740 1.00 49.12 178 ARG A O 1
ATOM 1472 N N . GLY A 1 179 ? 7.614 -25.796 30.747 1.00 49.53 179 GLY A N 1
ATOM 1473 C CA . GLY A 1 179 ? 8.544 -26.293 29.717 1.00 49.53 179 GLY A CA 1
ATOM 1474 C C . GLY A 1 179 ? 9.965 -26.581 30.231 1.00 49.53 179 GLY A C 1
ATOM 1475 O O . GLY A 1 179 ? 10.898 -26.684 29.445 1.00 49.53 179 GLY A O 1
ATOM 1476 N N . ARG A 1 180 ? 10.171 -26.651 31.560 1.00 52.16 180 ARG A N 1
ATOM 1477 C CA . ARG A 1 180 ? 11.506 -26.718 32.198 1.00 52.16 180 ARG A CA 1
ATOM 1478 C C . ARG A 1 180 ? 11.699 -27.936 33.118 1.00 52.16 180 ARG A C 1
ATOM 1480 O O . ARG A 1 180 ? 12.392 -27.842 34.127 1.00 52.16 180 ARG A O 1
ATOM 1487 N N . ARG A 1 181 ? 11.080 -29.072 32.776 1.00 55.00 181 ARG A N 1
ATOM 1488 C CA . ARG A 1 181 ? 11.336 -30.399 33.369 1.00 55.00 181 ARG A CA 1
ATOM 1489 C C . ARG A 1 181 ? 11.278 -31.469 32.274 1.00 55.00 181 ARG A C 1
ATOM 1491 O O . ARG A 1 181 ? 10.190 -31.855 31.875 1.00 55.00 181 ARG A O 1
ATOM 1498 N N . ASN A 1 182 ? 12.462 -31.816 31.764 1.00 51.00 182 ASN A N 1
ATOM 1499 C CA . ASN A 1 182 ? 12.909 -33.125 31.245 1.00 51.00 182 ASN A CA 1
ATOM 1500 C C . ASN A 1 182 ? 14.103 -32.929 30.299 1.00 51.00 182 ASN A C 1
ATOM 1502 O O . ASN A 1 182 ? 14.078 -33.248 29.118 1.00 51.00 182 ASN A O 1
ATOM 1506 N N . ARG A 1 183 ? 15.187 -32.375 30.858 1.00 48.53 183 ARG A N 1
ATOM 1507 C CA . ARG A 1 183 ? 16.539 -32.462 30.282 1.00 48.53 183 ARG A CA 1
ATOM 1508 C C . ARG A 1 183 ? 17.508 -33.031 31.325 1.00 48.53 183 ARG A C 1
ATOM 1510 O O . ARG A 1 183 ? 18.558 -32.462 31.603 1.00 48.53 183 ARG A O 1
ATOM 1517 N N . ARG A 1 184 ? 17.057 -34.118 31.958 1.00 55.03 184 ARG A N 1
ATOM 1518 C CA . ARG A 1 184 ? 17.793 -35.009 32.860 1.00 55.03 184 ARG A CA 1
ATOM 1519 C C . ARG A 1 184 ? 17.244 -36.426 32.671 1.00 55.03 184 ARG A C 1
ATOM 1521 O O . ARG A 1 184 ? 16.350 -36.818 33.402 1.00 55.03 184 ARG A O 1
ATOM 1528 N N . SER A 1 185 ? 17.783 -37.103 31.664 1.00 49.00 185 SER A N 1
ATOM 1529 C CA . SER A 1 185 ? 18.015 -38.550 31.619 1.00 49.00 185 SER A CA 1
ATOM 1530 C C . SER A 1 185 ? 19.214 -38.732 30.695 1.00 49.00 185 SER A C 1
ATOM 1532 O O . SER A 1 185 ? 19.087 -38.739 29.475 1.00 49.00 185 SER A O 1
ATOM 1534 N N . ALA A 1 186 ? 20.395 -38.706 31.304 1.00 52.53 186 ALA A N 1
ATOM 1535 C CA . ALA A 1 186 ? 21.569 -39.395 30.789 1.00 52.53 186 ALA A CA 1
ATOM 1536 C C . ALA A 1 186 ? 21.700 -40.689 31.612 1.00 52.53 186 ALA A C 1
ATOM 1538 O O . ALA A 1 186 ? 21.169 -40.726 32.724 1.00 52.53 186 ALA A O 1
ATOM 1539 N N . ASN A 1 187 ? 22.414 -41.679 31.072 1.00 56.84 187 ASN A N 1
ATOM 1540 C CA . ASN A 1 187 ? 22.388 -43.101 31.441 1.00 56.84 187 ASN A CA 1
ATOM 1541 C C . ASN A 1 187 ? 21.062 -43.800 31.109 1.00 56.84 187 ASN A C 1
ATOM 1543 O O . ASN A 1 187 ? 20.100 -43.697 31.859 1.00 56.84 187 ASN A O 1
ATOM 1547 N N . GLU A 1 188 ? 21.061 -44.548 30.003 1.00 43.34 188 GLU A N 1
ATOM 1548 C CA . GLU A 1 188 ? 20.991 -46.015 30.074 1.00 43.34 188 GLU A CA 1
ATOM 1549 C C . GLU A 1 188 ? 21.533 -46.645 28.771 1.00 43.34 188 GLU A C 1
ATOM 1551 O O . GLU A 1 188 ? 21.039 -46.408 27.673 1.00 43.34 188 GLU A O 1
ATOM 1556 N N . GLU A 1 189 ? 22.605 -47.413 28.943 1.00 48.97 189 GLU A N 1
ATOM 1557 C CA . GLU A 1 189 ? 23.181 -48.468 28.093 1.00 48.97 189 GLU A CA 1
ATOM 1558 C C . GLU A 1 189 ? 23.452 -49.628 29.096 1.00 48.97 189 GLU A C 1
ATOM 1560 O O . GLU A 1 189 ? 23.615 -49.307 30.284 1.00 48.97 189 GLU A O 1
ATOM 1565 N N . PRO A 1 190 ? 23.579 -50.924 28.722 1.00 60.72 190 PRO A N 1
ATOM 1566 C CA . PRO A 1 190 ? 23.708 -51.476 27.367 1.00 60.72 190 PRO A CA 1
ATOM 1567 C C . PRO A 1 190 ? 22.946 -52.817 27.131 1.00 60.72 190 PRO A C 1
ATOM 1569 O O . PRO A 1 190 ? 22.081 -53.196 27.913 1.00 60.72 190 PRO A O 1
ATOM 1572 N N . GLN A 1 191 ? 23.383 -53.561 26.098 1.00 40.69 191 GLN A N 1
ATOM 1573 C CA . GLN A 1 191 ? 23.076 -54.963 25.720 1.00 40.69 191 GLN A CA 1
ATOM 1574 C C . GLN A 1 191 ? 21.834 -55.213 24.834 1.00 40.69 191 GLN A C 1
ATOM 1576 O O . GLN A 1 191 ? 20.822 -54.542 24.982 1.00 40.69 191 GLN A O 1
ATOM 1581 N N . ALA A 1 192 ? 21.803 -56.214 23.938 1.00 44.50 192 ALA A N 1
ATOM 1582 C CA . ALA A 1 192 ? 22.852 -56.909 23.159 1.00 44.50 192 ALA A CA 1
ATOM 1583 C C . ALA A 1 192 ? 22.185 -57.829 22.099 1.00 44.50 192 ALA A C 1
ATOM 1585 O O . ALA A 1 192 ? 21.036 -58.225 22.278 1.00 44.50 192 ALA A O 1
ATOM 1586 N N . SER A 1 193 ? 22.973 -58.266 21.104 1.00 44.09 193 SER A N 1
ATOM 1587 C CA . SER A 1 193 ? 22.805 -59.437 20.204 1.00 44.09 193 SER A CA 1
ATOM 1588 C C . SER A 1 193 ? 22.338 -59.217 18.746 1.00 44.09 193 SER A C 1
ATOM 1590 O O . SER A 1 193 ? 21.246 -58.728 18.496 1.00 44.09 193 SER A O 1
ATOM 1592 N N . ASN A 1 194 ? 23.222 -59.678 17.842 1.00 48.91 194 ASN A N 1
ATOM 1593 C CA . ASN A 1 194 ? 23.034 -60.332 16.532 1.00 48.91 194 ASN A CA 1
ATOM 1594 C C . ASN A 1 194 ? 22.289 -59.551 15.412 1.00 48.91 194 ASN A C 1
ATOM 1596 O O . ASN A 1 194 ? 21.298 -58.880 15.653 1.00 48.91 194 ASN A O 1
ATOM 1600 N N . GLU A 1 195 ? 22.696 -59.580 14.137 1.00 45.25 195 GLU A N 1
ATOM 1601 C CA . GLU A 1 195 ? 23.627 -60.472 13.421 1.00 45.25 195 GLU A CA 1
ATOM 1602 C C . GLU A 1 195 ? 24.274 -59.725 12.222 1.00 45.25 195 GLU A C 1
ATOM 1604 O O . GLU A 1 195 ? 23.703 -58.761 11.712 1.00 45.25 195 GLU A O 1
ATOM 1609 N N . ALA A 1 196 ? 25.474 -60.134 11.788 1.00 58.97 196 ALA A N 1
ATOM 1610 C CA . ALA A 1 196 ? 26.211 -59.565 10.637 1.00 58.97 196 ALA A CA 1
ATOM 1611 C C . ALA A 1 196 ? 26.107 -60.519 9.411 1.00 58.97 196 ALA A C 1
ATOM 1613 O O . ALA A 1 196 ? 25.572 -61.613 9.610 1.00 58.97 196 ALA A O 1
ATOM 1614 N N . PRO A 1 197 ? 26.556 -60.188 8.167 1.00 65.50 197 PRO A N 1
ATOM 1615 C CA . PRO A 1 197 ? 27.906 -59.679 7.812 1.00 65.50 197 PRO A CA 1
ATOM 1616 C C . PRO A 1 197 ? 27.897 -58.610 6.661 1.00 65.50 197 PRO A C 1
ATOM 1618 O O . PRO A 1 197 ? 26.828 -58.105 6.342 1.00 65.50 197 PRO A O 1
ATOM 1621 N N . GLU A 1 198 ? 28.970 -58.147 5.983 1.00 46.16 198 GLU A N 1
ATOM 1622 C CA . GLU A 1 198 ? 30.448 -58.323 6.018 1.00 46.16 198 GLU A CA 1
ATOM 1623 C C . GLU A 1 198 ? 31.143 -57.028 5.466 1.00 46.16 198 GLU A C 1
ATOM 1625 O O . GLU A 1 198 ? 30.565 -56.339 4.632 1.00 46.16 198 GLU A O 1
ATOM 1630 N N . THR A 1 199 ? 32.349 -56.711 5.973 1.00 54.91 199 THR A N 1
ATOM 1631 C CA . THR A 1 199 ? 33.593 -56.184 5.311 1.00 54.91 199 THR A CA 1
ATOM 1632 C C . THR A 1 199 ? 33.646 -55.056 4.229 1.00 54.91 199 THR A C 1
ATOM 1634 O O . THR A 1 199 ? 32.743 -54.897 3.416 1.00 54.91 199 THR A O 1
ATOM 1637 N N . PRO A 1 200 ? 34.813 -54.362 4.050 1.00 63.16 200 PRO A N 1
ATOM 1638 C CA . PRO A 1 200 ? 35.850 -53.947 5.027 1.00 63.16 200 PRO A CA 1
ATOM 1639 C C . PRO A 1 200 ? 36.344 -52.464 4.767 1.00 63.16 200 PRO A C 1
ATOM 1641 O O . PRO A 1 200 ? 35.509 -51.656 4.365 1.00 63.16 200 PRO A O 1
ATOM 1644 N N . PRO A 1 201 ? 37.584 -51.975 5.076 1.00 63.03 201 PRO A N 1
ATOM 1645 C CA . PRO A 1 201 ? 37.688 -50.770 5.923 1.00 63.03 201 PRO A CA 1
ATOM 1646 C C . PRO A 1 201 ? 38.628 -49.624 5.445 1.00 63.03 201 PRO A C 1
ATOM 1648 O O . PRO A 1 201 ? 39.688 -49.832 4.863 1.00 63.03 201 PRO A O 1
ATOM 1651 N N . ALA A 1 202 ? 38.330 -48.388 5.858 1.00 49.44 202 ALA A N 1
ATOM 1652 C CA . ALA A 1 202 ? 39.311 -47.297 5.986 1.00 49.44 202 ALA A CA 1
ATOM 1653 C C . ALA A 1 202 ? 38.847 -46.379 7.135 1.00 49.44 202 ALA A C 1
ATOM 1655 O O . ALA A 1 202 ? 37.776 -45.791 7.067 1.00 49.44 202 ALA A O 1
ATOM 1656 N N . SER A 1 203 ? 39.476 -46.391 8.313 1.00 47.41 203 SER A N 1
ATOM 1657 C CA . SER A 1 203 ? 40.774 -45.770 8.620 1.00 47.41 203 SER A CA 1
ATOM 1658 C C . SER A 1 203 ? 40.813 -44.264 8.328 1.00 47.41 203 SER A C 1
ATOM 1660 O O . SER A 1 203 ? 41.051 -43.867 7.190 1.00 47.41 203 SER A O 1
ATOM 1662 N N . THR A 1 204 ? 40.605 -43.428 9.360 1.00 45.12 204 THR A N 1
ATOM 1663 C CA . THR A 1 204 ? 41.567 -42.398 9.840 1.00 45.12 204 THR A CA 1
ATOM 1664 C C . THR A 1 204 ? 40.963 -41.555 10.989 1.00 45.12 204 THR A C 1
ATOM 1666 O O . THR A 1 204 ? 40.036 -40.781 10.785 1.00 45.12 204 THR A O 1
ATOM 1669 N N . SER A 1 205 ? 41.544 -41.704 12.186 1.00 52.56 205 SER A N 1
ATOM 1670 C CA . SER A 1 205 ? 41.730 -40.738 13.298 1.00 52.56 205 SER A CA 1
ATOM 1671 C C . SER A 1 205 ? 40.639 -39.719 13.726 1.00 52.56 205 SER A C 1
ATOM 1673 O O . SER A 1 205 ? 40.351 -38.770 12.997 1.00 52.56 205 SER A O 1
ATOM 1675 N N . PRO A 1 206 ? 40.183 -39.750 15.001 1.00 56.31 206 PRO A N 1
ATOM 1676 C CA . PRO A 1 206 ? 39.482 -38.633 15.644 1.00 56.31 206 PRO A CA 1
ATOM 1677 C C . PRO A 1 206 ? 40.458 -37.614 16.277 1.00 56.31 206 PRO A C 1
ATOM 1679 O O . PRO A 1 206 ? 41.363 -37.983 17.024 1.00 56.31 206 PRO A O 1
ATOM 1682 N N . LEU A 1 207 ? 40.250 -36.314 16.028 1.00 54.47 207 LEU A N 1
ATOM 1683 C CA . LEU A 1 207 ? 41.042 -35.226 16.630 1.00 54.47 207 LEU A CA 1
ATOM 1684 C C . LEU A 1 207 ? 40.502 -34.784 18.010 1.00 54.47 207 LEU A C 1
ATOM 1686 O O . LEU A 1 207 ? 39.284 -34.759 18.214 1.00 54.47 207 LEU A O 1
ATOM 1690 N N . PRO A 1 208 ? 41.374 -34.370 18.955 1.00 57.12 208 PRO A N 1
ATOM 1691 C CA . PRO A 1 208 ? 40.966 -33.960 20.296 1.00 57.12 208 PRO A CA 1
ATOM 1692 C C . PRO A 1 208 ? 40.299 -32.577 20.311 1.00 57.12 208 PRO A C 1
ATOM 1694 O O . PRO A 1 208 ? 40.795 -31.594 19.756 1.00 57.12 208 PRO A O 1
ATOM 1697 N N . ARG A 1 209 ? 39.170 -32.481 21.015 1.00 45.50 209 ARG A N 1
ATOM 1698 C CA . ARG A 1 209 ? 38.361 -31.261 21.118 1.00 45.50 209 ARG A CA 1
ATOM 1699 C C . ARG A 1 209 ? 38.893 -30.350 22.234 1.00 45.50 209 ARG A C 1
ATOM 1701 O O . ARG A 1 209 ? 38.452 -30.446 23.376 1.00 45.50 209 ARG A O 1
ATOM 1708 N N . LEU A 1 210 ? 39.837 -29.465 21.908 1.00 47.66 210 LEU A N 1
ATOM 1709 C CA . LEU A 1 210 ? 40.382 -28.493 22.865 1.00 47.66 210 LEU A CA 1
ATOM 1710 C C . LEU A 1 210 ? 39.300 -27.517 23.360 1.00 47.66 210 LEU A C 1
ATOM 1712 O O . LEU A 1 210 ? 38.689 -26.778 22.587 1.00 47.66 210 LEU A O 1
ATOM 1716 N N . ALA A 1 211 ? 39.079 -27.506 24.675 1.00 46.94 211 ALA A N 1
ATOM 1717 C CA . ALA A 1 211 ? 38.129 -26.621 25.335 1.00 46.94 211 ALA A CA 1
ATOM 1718 C C . ALA A 1 211 ? 38.737 -25.223 25.546 1.00 46.94 211 ALA A C 1
ATOM 1720 O O . ALA A 1 211 ? 39.403 -24.963 26.547 1.00 46.94 211 ALA A O 1
ATOM 1721 N N . VAL A 1 212 ? 38.480 -24.298 24.618 1.00 47.78 212 VAL A N 1
ATOM 1722 C CA . VAL A 1 212 ? 38.866 -22.887 24.779 1.00 47.78 212 VAL A CA 1
ATOM 1723 C C . VAL A 1 212 ? 37.883 -22.188 25.723 1.00 47.78 212 VAL A C 1
ATOM 1725 O O . VAL A 1 212 ? 36.786 -21.783 25.332 1.00 47.78 212 VAL A O 1
ATOM 1728 N N . ALA A 1 213 ? 38.285 -22.029 26.983 1.00 47.91 213 ALA A N 1
ATOM 1729 C CA . ALA A 1 213 ? 37.569 -21.222 27.964 1.00 47.91 213 ALA A CA 1
ATOM 1730 C C . ALA A 1 213 ? 37.742 -19.722 27.650 1.00 47.91 213 ALA A C 1
ATOM 1732 O O . ALA A 1 213 ? 38.705 -19.086 28.070 1.00 47.91 213 ALA A O 1
ATOM 1733 N N . GLY A 1 214 ? 36.804 -19.150 26.890 1.00 45.81 214 GLY A N 1
ATOM 1734 C CA . GLY A 1 214 ? 36.817 -17.724 26.553 1.00 45.81 214 GLY A CA 1
ATOM 1735 C C . GLY A 1 214 ? 36.628 -16.818 27.787 1.00 45.81 214 GLY A C 1
ATOM 1736 O O . GLY A 1 214 ? 35.761 -17.100 28.622 1.00 45.81 214 GLY A O 1
ATOM 1737 N N . PRO A 1 215 ? 37.385 -15.710 27.916 1.00 52.69 215 PRO A N 1
ATOM 1738 C CA . PRO A 1 215 ? 37.281 -14.817 29.065 1.00 52.69 215 PRO A CA 1
ATOM 1739 C C . PRO A 1 215 ? 35.920 -14.106 29.109 1.00 52.69 215 PRO A C 1
ATOM 1741 O O . PRO A 1 215 ? 35.452 -13.525 28.127 1.00 52.69 215 PRO A O 1
ATOM 1744 N N . ARG A 1 216 ? 35.284 -14.105 30.289 1.00 46.12 216 ARG A N 1
ATOM 1745 C CA . ARG A 1 216 ? 34.038 -13.366 30.544 1.00 46.12 216 ARG A CA 1
ATOM 1746 C C . ARG A 1 216 ? 34.279 -11.857 30.440 1.00 46.12 216 ARG A C 1
ATOM 1748 O O . ARG A 1 216 ? 34.687 -11.224 31.412 1.00 46.12 216 ARG A O 1
ATOM 1755 N N . SER A 1 217 ? 33.955 -11.276 29.288 1.00 53.16 217 SER A N 1
ATOM 1756 C CA . SER A 1 217 ? 33.912 -9.820 29.119 1.00 53.16 217 SER A CA 1
ATOM 1757 C C . SER A 1 217 ? 32.926 -9.191 30.115 1.00 53.16 217 SER A C 1
ATOM 1759 O O . SER A 1 217 ? 31.728 -9.504 30.123 1.00 53.16 217 SER A O 1
ATOM 1761 N N . LYS A 1 218 ? 33.440 -8.321 30.993 1.00 54.59 218 LYS A N 1
ATOM 1762 C CA . LYS A 1 218 ? 32.640 -7.577 31.971 1.00 54.59 218 LYS A CA 1
ATOM 1763 C C . LYS A 1 218 ? 31.756 -6.579 31.220 1.00 54.59 218 LYS A C 1
ATOM 1765 O O . LYS A 1 218 ? 32.247 -5.588 30.688 1.00 54.59 218 LYS A O 1
ATOM 1770 N N . ARG A 1 219 ? 30.441 -6.822 31.195 1.00 50.84 219 ARG A N 1
ATOM 1771 C CA . ARG A 1 219 ? 29.455 -5.849 30.699 1.00 50.84 219 ARG A CA 1
ATOM 1772 C C . ARG A 1 219 ? 29.529 -4.574 31.540 1.00 50.84 219 ARG A C 1
ATOM 1774 O O . ARG A 1 219 ? 29.120 -4.596 32.697 1.00 50.84 219 ARG A O 1
ATOM 1781 N N . GLN A 1 220 ? 29.991 -3.477 30.948 1.00 60.69 220 GLN A N 1
ATOM 1782 C CA . GLN A 1 220 ? 29.814 -2.147 31.529 1.00 60.69 220 GLN A CA 1
ATOM 1783 C C . GLN A 1 220 ? 28.338 -1.697 31.455 1.00 60.69 220 GLN A C 1
ATOM 1785 O O . GLN A 1 220 ? 27.592 -2.176 30.587 1.00 60.69 220 GLN A O 1
ATOM 1790 N N . PRO A 1 221 ? 27.883 -0.830 32.381 1.00 53.38 221 PRO A N 1
ATOM 1791 C CA . PRO A 1 221 ? 26.493 -0.384 32.445 1.00 53.38 221 PRO A CA 1
ATOM 1792 C C . PRO A 1 221 ? 26.109 0.453 31.217 1.00 53.38 221 PRO A C 1
ATOM 1794 O O . PRO A 1 221 ? 26.797 1.390 30.833 1.00 53.38 221 PRO A O 1
ATOM 1797 N N . LYS A 1 222 ? 24.966 0.127 30.603 1.00 56.12 222 LYS A N 1
ATOM 1798 C CA . LYS A 1 222 ? 24.497 0.737 29.344 1.00 56.12 222 LYS A CA 1
ATOM 1799 C C . LYS A 1 222 ? 23.916 2.157 29.470 1.00 56.12 222 LYS A C 1
ATOM 1801 O O . LYS A 1 222 ? 23.479 2.690 28.458 1.00 56.12 222 LYS A O 1
ATOM 1806 N N . ALA A 1 223 ? 23.873 2.743 30.667 1.00 55.62 223 ALA A N 1
ATOM 1807 C CA . ALA A 1 223 ? 23.181 4.011 30.912 1.00 55.62 223 ALA A CA 1
ATOM 1808 C C . ALA A 1 223 ? 23.854 5.203 30.204 1.00 55.62 223 ALA A C 1
ATOM 1810 O O . ALA A 1 223 ? 23.200 5.920 29.456 1.00 55.62 223 ALA A O 1
ATOM 1811 N N . GLN A 1 224 ? 25.176 5.341 30.339 1.00 55.62 224 GLN A N 1
ATOM 1812 C CA . GLN A 1 224 ? 25.928 6.512 29.857 1.00 55.62 224 GLN A CA 1
ATOM 1813 C C . GLN A 1 224 ? 26.032 6.628 28.326 1.00 55.62 224 GLN A C 1
ATOM 1815 O O . GLN A 1 224 ? 26.498 7.639 27.820 1.00 55.62 224 GLN A O 1
ATOM 1820 N N . LYS A 1 225 ? 25.603 5.609 27.565 1.00 61.25 225 LYS A N 1
ATOM 1821 C CA . LYS A 1 225 ? 25.668 5.627 26.093 1.00 61.25 225 LYS A CA 1
ATOM 1822 C C . LYS A 1 225 ? 24.396 6.119 25.403 1.00 61.25 225 LYS A C 1
ATOM 1824 O O . LYS A 1 225 ? 24.362 6.119 24.178 1.00 61.25 225 LYS A O 1
ATOM 1829 N N . PHE A 1 226 ? 23.354 6.473 26.158 1.00 61.78 226 PHE A N 1
ATOM 1830 C CA . PHE A 1 226 ? 22.119 7.030 25.597 1.00 61.78 226 PHE A CA 1
ATOM 1831 C C . PHE A 1 226 ? 22.145 8.563 25.544 1.00 61.78 226 PHE A C 1
ATOM 1833 O O . PHE A 1 226 ? 21.785 9.125 24.515 1.00 61.78 226 PHE A O 1
ATOM 1840 N N . GLU A 1 227 ? 22.655 9.225 26.586 1.00 75.00 227 GLU A N 1
ATOM 1841 C CA . GLU A 1 227 ? 22.765 10.694 26.647 1.00 75.00 227 GLU A CA 1
ATOM 1842 C C . GLU A 1 227 ? 23.666 11.245 25.521 1.00 75.00 227 GLU A C 1
ATOM 1844 O O . GLU A 1 227 ? 23.254 12.140 24.786 1.00 75.00 227 GLU A O 1
ATOM 1849 N N . GLU A 1 228 ? 24.820 10.610 25.267 1.00 77.12 228 GLU A N 1
ATOM 1850 C CA . GLU A 1 228 ? 25.744 10.977 24.173 1.00 77.12 228 GLU A CA 1
ATOM 1851 C C . GLU A 1 228 ? 25.121 10.848 22.761 1.00 77.12 228 GLU A C 1
ATOM 1853 O O . GLU A 1 228 ? 25.592 11.460 21.802 1.00 77.12 228 GLU A O 1
ATOM 1858 N N . ILE A 1 229 ? 24.070 10.031 22.600 1.00 74.38 229 ILE A N 1
ATOM 1859 C CA . ILE A 1 229 ? 23.355 9.864 21.323 1.00 74.38 229 ILE A CA 1
ATOM 1860 C C . ILE A 1 229 ? 22.257 10.924 21.173 1.00 74.38 229 ILE A C 1
ATOM 1862 O O . ILE A 1 229 ? 22.026 11.406 20.064 1.00 74.38 229 ILE A O 1
ATOM 1866 N N . GLU A 1 230 ? 21.595 11.306 22.267 1.00 79.69 230 GLU A N 1
ATOM 1867 C CA . GLU A 1 230 ? 20.537 12.320 22.246 1.00 79.69 230 GLU A CA 1
ATOM 1868 C C . GLU A 1 230 ? 21.097 13.731 21.997 1.00 79.69 230 GLU A C 1
ATOM 1870 O O . GLU A 1 230 ? 20.514 14.508 21.238 1.00 79.69 230 GLU A O 1
ATOM 1875 N N . GLU A 1 231 ? 22.268 14.044 22.557 1.00 86.44 231 GLU A N 1
ATOM 1876 C CA . GLU A 1 231 ? 22.953 15.324 22.331 1.00 86.44 231 GLU A CA 1
ATOM 1877 C C . GLU A 1 231 ? 23.378 15.491 20.858 1.00 86.44 231 GLU A C 1
ATOM 1879 O O . GLU A 1 231 ? 23.053 16.496 20.221 1.00 86.44 231 GLU A O 1
ATOM 1884 N N . LYS A 1 232 ? 23.957 14.441 20.255 1.00 82.06 232 LYS A N 1
ATOM 1885 C CA . LYS A 1 232 ? 24.357 14.414 18.831 1.00 82.06 232 LYS A CA 1
ATOM 1886 C C . LYS A 1 232 ? 23.187 14.474 17.841 1.00 82.06 232 LYS A C 1
ATOM 1888 O O . LYS A 1 232 ? 23.402 14.770 16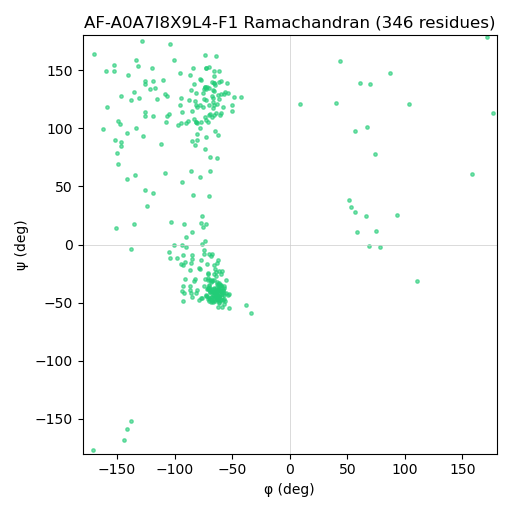.664 1.00 82.06 232 LYS A O 1
ATOM 1893 N N . LEU A 1 233 ? 21.959 14.191 18.281 1.00 78.19 233 LEU A N 1
ATOM 1894 C CA . LEU A 1 233 ? 20.752 14.392 17.472 1.00 78.19 233 LEU A CA 1
ATOM 1895 C C . LEU A 1 233 ? 20.280 15.852 17.511 1.00 78.19 233 LEU A C 1
ATOM 1897 O O . LEU A 1 233 ? 19.959 16.401 16.457 1.00 78.19 233 LEU A O 1
ATOM 1901 N N . LYS A 1 234 ? 20.311 16.503 18.683 1.00 81.81 234 LYS A N 1
ATOM 1902 C CA . LYS A 1 234 ? 19.942 17.925 18.837 1.00 81.81 234 LYS A CA 1
ATOM 1903 C C . LYS A 1 234 ? 20.895 18.873 18.105 1.00 81.81 234 LYS A C 1
ATOM 1905 O O . LYS A 1 234 ? 20.465 19.927 17.642 1.00 81.81 234 LYS A O 1
ATOM 1910 N N . GLU A 1 235 ? 22.169 18.510 17.977 1.00 81.81 235 GLU A N 1
ATOM 1911 C CA . GLU A 1 235 ? 23.161 19.314 17.250 1.00 81.81 235 GLU A CA 1
ATOM 1912 C C . GLU A 1 235 ? 22.913 19.291 15.728 1.00 81.81 235 GLU A C 1
ATOM 1914 O O . GLU A 1 235 ? 22.779 20.343 15.101 1.00 81.81 235 GLU A O 1
ATOM 1919 N N . LYS A 1 236 ? 22.680 18.103 15.147 1.00 75.50 236 LYS A N 1
ATOM 1920 C CA . LYS A 1 236 ? 22.346 17.940 13.716 1.00 75.50 236 LYS A CA 1
ATOM 1921 C C . LYS A 1 236 ? 21.025 18.580 13.288 1.00 75.50 236 LYS A C 1
ATOM 1923 O O . LYS A 1 236 ? 20.833 18.862 12.105 1.00 75.50 236 LYS A O 1
ATOM 1928 N N . GLU A 1 237 ? 20.095 18.784 14.217 1.00 74.19 237 GLU A N 1
ATOM 1929 C CA . GLU A 1 237 ? 18.823 19.451 13.928 1.00 74.19 237 GLU A CA 1
ATOM 1930 C C . GLU A 1 237 ? 18.969 20.983 13.833 1.00 74.19 237 GLU A C 1
ATOM 1932 O O . GLU A 1 237 ? 18.151 21.638 13.183 1.00 74.19 237 GLU A O 1
ATOM 1937 N N . LYS A 1 238 ? 20.036 21.558 14.412 1.00 71.69 238 LYS A N 1
ATOM 1938 C CA . LYS A 1 238 ? 20.362 22.987 14.276 1.00 71.69 238 LYS A CA 1
ATOM 1939 C C . LYS A 1 238 ? 21.032 23.300 12.939 1.00 71.69 238 LYS A C 1
ATOM 1941 O O . LYS A 1 238 ? 20.558 24.195 12.245 1.00 71.69 238 LYS A O 1
ATOM 1946 N N . GLU A 1 239 ? 22.041 22.525 12.529 1.00 66.50 239 GLU A N 1
ATOM 1947 C CA . GLU A 1 239 ? 22.733 22.727 11.238 1.00 66.50 239 GLU A CA 1
ATOM 1948 C C . GLU A 1 239 ? 21.759 22.678 10.044 1.00 66.50 239 GLU A C 1
ATOM 1950 O O . GLU A 1 239 ? 21.839 23.484 9.118 1.00 66.50 239 GLU A O 1
ATOM 1955 N N . LYS A 1 240 ? 20.750 21.796 10.097 1.00 62.16 240 LYS A N 1
ATOM 1956 C CA . LYS A 1 240 ? 19.740 21.660 9.034 1.00 62.16 240 LYS A CA 1
ATOM 1957 C C . LYS A 1 240 ? 18.785 22.850 8.863 1.00 62.16 240 LYS A C 1
ATOM 1959 O O . LYS A 1 240 ? 18.009 22.839 7.906 1.00 62.16 240 LYS A O 1
ATOM 1964 N N . LYS A 1 241 ? 18.796 23.849 9.755 1.00 58.47 241 LYS A N 1
ATOM 1965 C CA . LYS A 1 241 ? 17.939 25.043 9.635 1.00 58.47 241 LYS A CA 1
ATOM 1966 C C . LYS A 1 241 ? 18.588 26.220 8.908 1.00 58.47 241 LYS A C 1
ATOM 1968 O O . LYS A 1 241 ? 17.845 27.076 8.438 1.00 58.47 241 LYS A O 1
ATOM 1973 N N . GLU A 1 242 ? 19.911 26.260 8.760 1.00 56.91 242 GLU A N 1
ATOM 1974 C CA . GLU A 1 242 ? 20.590 27.382 8.086 1.00 56.91 242 GLU A CA 1
ATOM 1975 C C . GLU A 1 242 ? 20.772 27.156 6.573 1.00 56.91 242 GLU A C 1
ATOM 1977 O O . GLU A 1 242 ? 20.693 28.104 5.790 1.00 56.91 242 GLU A O 1
ATOM 1982 N N . GLU A 1 243 ? 20.901 25.903 6.125 1.00 52.47 243 GLU A N 1
ATOM 1983 C CA . GLU A 1 243 ? 21.233 25.571 4.726 1.00 52.47 243 GLU A CA 1
ATOM 1984 C C . GLU A 1 243 ? 20.076 25.767 3.714 1.00 52.47 243 GLU A C 1
ATOM 1986 O O . GLU A 1 243 ? 20.283 25.696 2.503 1.00 52.47 243 GLU A O 1
ATOM 1991 N N . ASN A 1 244 ? 18.848 26.042 4.174 1.00 49.16 244 ASN A N 1
ATOM 1992 C CA . ASN A 1 244 ? 17.646 26.087 3.322 1.00 49.16 244 ASN A CA 1
ATOM 1993 C C . ASN A 1 244 ? 17.152 27.512 2.980 1.00 49.16 244 ASN A C 1
ATOM 1995 O O . ASN A 1 244 ? 15.988 27.694 2.624 1.00 49.16 244 ASN A O 1
ATOM 1999 N N . SER A 1 245 ? 18.009 28.531 3.115 1.00 46.25 245 SER A N 1
ATOM 2000 C CA . SER A 1 245 ? 17.648 29.947 2.903 1.00 46.25 245 SER A CA 1
ATOM 2001 C C . SER A 1 245 ? 18.164 30.564 1.590 1.00 46.25 245 SER A C 1
ATOM 2003 O O . SER A 1 245 ? 17.761 31.676 1.249 1.00 46.25 245 SER A O 1
ATOM 2005 N N . THR A 1 246 ? 18.994 29.854 0.809 1.00 48.06 246 THR A N 1
ATOM 2006 C CA . THR A 1 246 ? 19.804 30.492 -0.252 1.00 48.06 246 THR A CA 1
ATOM 2007 C C . THR A 1 246 ? 19.798 29.763 -1.604 1.00 48.06 246 THR A C 1
ATOM 2009 O O . THR A 1 246 ? 20.855 29.389 -2.118 1.00 48.06 246 THR A O 1
ATOM 2012 N N . LYS A 1 247 ? 18.625 29.594 -2.243 1.00 42.28 247 LYS A N 1
ATOM 2013 C CA . LYS A 1 247 ? 18.562 29.436 -3.718 1.00 42.28 247 LYS A CA 1
ATOM 2014 C C . LYS A 1 247 ? 17.178 29.672 -4.341 1.00 42.28 247 LYS A C 1
ATOM 2016 O O . LYS A 1 247 ? 16.360 28.762 -4.436 1.00 42.28 247 LYS A O 1
ATOM 2021 N N . SER A 1 248 ? 16.962 30.870 -4.886 1.00 40.34 248 SER A N 1
ATOM 2022 C CA . SER A 1 248 ? 15.882 31.133 -5.845 1.00 40.34 248 SER A CA 1
ATOM 2023 C C . SER A 1 248 ? 16.306 32.195 -6.863 1.00 40.34 248 SER A C 1
ATOM 2025 O O . SER A 1 248 ? 16.065 33.384 -6.678 1.00 40.34 248 SER A O 1
ATOM 2027 N N . GLU A 1 249 ? 16.927 31.755 -7.955 1.00 37.56 249 GLU A N 1
ATOM 2028 C CA . GLU A 1 249 ? 17.182 32.588 -9.133 1.00 37.56 249 GLU A CA 1
ATOM 2029 C C . GLU A 1 249 ? 16.822 31.788 -10.388 1.00 37.56 249 GLU A C 1
ATOM 2031 O O . GLU A 1 249 ? 17.164 30.609 -10.506 1.00 37.56 249 GLU A O 1
ATOM 2036 N N . ALA A 1 250 ? 16.054 32.404 -11.287 1.00 46.19 250 ALA A N 1
ATOM 2037 C CA . ALA A 1 250 ? 15.362 31.719 -12.374 1.00 46.19 250 ALA A CA 1
ATOM 2038 C C . ALA A 1 250 ? 15.821 32.219 -13.753 1.00 46.19 250 ALA A C 1
ATOM 2040 O O . ALA A 1 250 ? 15.931 33.430 -13.947 1.00 46.19 250 ALA A O 1
ATOM 2041 N N . PRO A 1 251 ? 15.978 31.336 -14.756 1.00 48.78 251 PRO A N 1
ATOM 2042 C CA . PRO A 1 251 ? 16.089 31.751 -16.146 1.00 48.78 251 PRO A CA 1
ATOM 2043 C C . PRO A 1 251 ? 14.723 31.723 -16.853 1.00 48.78 251 PRO A C 1
ATOM 2045 O O . PRO A 1 251 ? 14.040 30.697 -16.907 1.00 48.78 251 PRO A O 1
ATOM 2048 N N . LYS A 1 252 ? 14.344 32.857 -17.455 1.00 41.16 252 LYS A N 1
ATOM 2049 C CA . LYS A 1 252 ? 13.280 32.927 -18.472 1.00 41.16 252 LYS A CA 1
ATOM 2050 C C . LYS A 1 252 ? 13.649 32.034 -19.664 1.00 41.16 252 LYS A C 1
ATOM 2052 O O . LYS A 1 252 ? 14.789 32.066 -20.114 1.00 41.16 252 LYS A O 1
ATOM 2057 N N . CYS A 1 253 ? 12.670 31.333 -20.233 1.00 30.28 253 CYS A N 1
ATOM 2058 C CA . CYS A 1 253 ? 12.782 30.733 -21.563 1.00 30.28 253 CYS A CA 1
ATOM 2059 C C . CYS A 1 253 ? 11.669 31.291 -22.461 1.00 30.28 253 CYS A C 1
ATOM 2061 O O . CYS A 1 253 ? 10.522 31.428 -22.029 1.00 30.28 253 CYS A O 1
ATOM 2063 N N . GLU A 1 254 ? 12.029 31.691 -23.678 1.00 36.38 254 GLU A N 1
ATOM 2064 C CA . GLU A 1 254 ? 11.178 32.493 -24.557 1.00 36.38 254 GLU A CA 1
ATOM 2065 C C . GLU A 1 254 ? 10.171 31.666 -25.364 1.00 36.38 254 GLU A C 1
ATOM 2067 O O . GLU A 1 254 ? 10.385 30.505 -25.712 1.00 36.38 254 GLU A O 1
ATOM 2072 N N . LYS A 1 255 ? 9.050 32.312 -25.699 1.00 42.62 255 LYS A N 1
ATOM 2073 C CA . LYS A 1 255 ? 7.988 31.749 -26.535 1.00 42.62 255 LYS A CA 1
ATOM 2074 C C . LYS A 1 255 ? 8.396 31.778 -28.012 1.00 42.62 255 LYS A C 1
ATOM 2076 O O . LYS A 1 255 ? 8.874 32.800 -28.495 1.00 42.62 255 LYS A O 1
ATOM 2081 N N . LYS A 1 256 ? 8.044 30.731 -28.762 1.00 37.75 256 LYS A N 1
ATOM 2082 C CA . LYS A 1 256 ? 7.766 30.826 -30.206 1.00 37.75 256 LYS A CA 1
ATOM 2083 C C . LYS A 1 256 ? 6.379 30.246 -30.489 1.00 37.75 256 LYS A C 1
ATOM 2085 O O . LYS A 1 256 ? 5.973 29.281 -29.847 1.00 37.75 256 LYS A O 1
ATOM 2090 N N . SER A 1 257 ? 5.639 30.892 -31.387 1.00 48.72 257 SER A N 1
ATOM 2091 C CA . SER A 1 257 ? 4.220 30.646 -31.689 1.00 48.72 257 SER A CA 1
ATOM 2092 C C . SER A 1 257 ? 3.983 30.451 -33.195 1.00 48.72 257 SER A C 1
ATOM 2094 O O . SER A 1 257 ? 4.900 30.697 -33.974 1.00 48.72 257 SER A O 1
ATOM 2096 N N . TYR A 1 258 ? 2.733 30.121 -33.575 1.00 36.09 258 TYR A N 1
ATOM 2097 C CA . TYR A 1 258 ? 2.261 29.709 -34.922 1.00 36.09 258 TYR A CA 1
ATOM 2098 C C . TYR A 1 258 ? 2.782 28.312 -35.340 1.00 36.09 258 TYR A C 1
ATOM 2100 O O . TYR A 1 258 ? 3.937 28.003 -35.088 1.00 36.09 258 TYR A O 1
ATOM 2108 N N . GLY A 1 259 ? 2.038 27.381 -35.954 1.00 37.97 259 GLY A N 1
ATOM 2109 C CA . GLY A 1 259 ? 0.617 27.229 -36.340 1.00 37.97 259 GLY A CA 1
ATOM 2110 C C . GLY A 1 259 ? 0.403 25.764 -36.826 1.00 37.97 259 GLY A C 1
ATOM 2111 O O . GLY A 1 259 ? 1.350 24.987 -36.767 1.00 37.97 259 GLY A O 1
ATOM 2112 N N . GLN A 1 260 ? -0.746 25.276 -37.314 1.00 39.06 260 GLN A N 1
ATOM 2113 C CA . GLN A 1 260 ? -2.102 25.827 -37.465 1.00 39.06 260 GLN A CA 1
ATOM 2114 C C . GLN A 1 260 ? -3.129 24.661 -37.611 1.00 39.06 260 GLN A C 1
ATOM 2116 O O . GLN A 1 260 ? -2.782 23.603 -38.120 1.00 39.06 260 GLN A O 1
ATOM 2121 N N . MET A 1 261 ? -4.370 24.877 -37.147 1.00 42.75 261 MET A N 1
ATOM 2122 C CA . MET A 1 261 ? -5.631 24.104 -37.311 1.00 42.75 261 MET A CA 1
ATOM 2123 C C . MET A 1 261 ? -5.636 22.696 -37.969 1.00 42.75 261 MET A C 1
ATOM 2125 O O . MET A 1 261 ? -5.452 22.561 -39.175 1.00 42.75 261 MET A O 1
ATOM 2129 N N . SER A 1 262 ? -6.114 21.695 -37.214 1.00 44.59 262 SER A N 1
ATOM 2130 C CA . SER A 1 262 ? -6.862 20.529 -37.727 1.00 44.59 262 SER A CA 1
ATOM 2131 C C . SER A 1 262 ? -7.912 20.091 -36.683 1.00 44.59 262 SER A C 1
ATOM 2133 O O . SER A 1 262 ? -7.535 19.947 -35.522 1.00 44.59 262 SER A O 1
ATOM 2135 N N . PRO A 1 263 ? -9.210 19.923 -37.018 1.00 56.34 263 PRO A N 1
ATOM 2136 C CA . PRO A 1 263 ? -10.260 19.687 -36.021 1.00 56.34 263 PRO A CA 1
ATOM 2137 C C . PRO A 1 263 ? -10.823 18.248 -36.029 1.00 56.34 263 PRO A C 1
ATOM 2139 O O . PRO A 1 263 ? -12.017 18.065 -36.250 1.00 56.34 263 PRO A O 1
ATOM 2142 N N . PHE A 1 264 ? -10.004 17.220 -3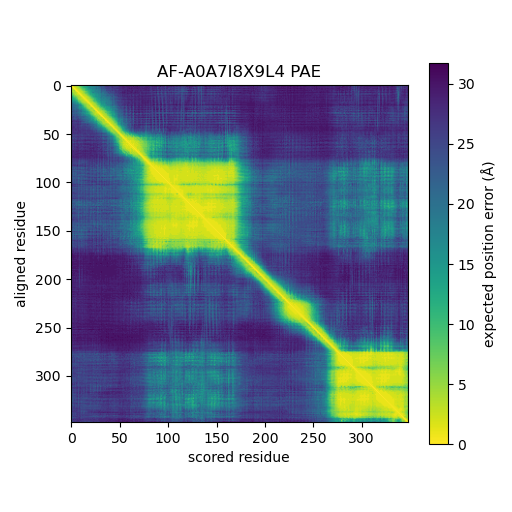5.765 1.00 38.44 264 PHE A N 1
ATOM 2143 C CA . PHE A 1 264 ? -10.493 15.839 -35.576 1.00 38.44 264 PHE A CA 1
ATOM 2144 C C . PHE A 1 264 ? -9.652 15.022 -34.566 1.00 38.44 264 PHE A C 1
ATOM 2146 O O . PHE A 1 264 ? -8.608 14.485 -34.918 1.00 38.44 264 PHE A O 1
ATOM 2153 N N . GLY A 1 265 ? -10.171 14.826 -33.342 1.00 49.28 265 GLY A N 1
ATOM 2154 C CA . GLY A 1 265 ? -9.868 13.628 -32.530 1.00 49.28 265 GLY A CA 1
ATOM 2155 C C . GLY A 1 265 ? -8.709 13.650 -31.512 1.00 49.28 265 GLY A C 1
ATOM 2156 O O . GLY A 1 265 ? -8.202 12.580 -31.174 1.00 49.28 265 GLY A O 1
ATOM 2157 N N . ASP A 1 266 ? -8.296 14.802 -30.975 1.00 40.69 266 ASP A N 1
ATOM 2158 C CA . ASP A 1 266 ? -7.130 14.916 -30.071 1.00 40.69 266 ASP A CA 1
ATOM 2159 C C . ASP A 1 266 ? -7.343 14.474 -28.599 1.00 40.69 266 ASP A C 1
ATOM 2161 O O . ASP A 1 266 ? -7.061 15.221 -27.659 1.00 40.69 266 ASP A O 1
ATOM 2165 N N . GLU A 1 267 ? -7.753 13.222 -28.356 1.00 50.41 267 GLU A N 1
ATOM 2166 C CA . GLU A 1 267 ? -7.636 12.611 -27.011 1.00 50.41 267 GLU A CA 1
ATOM 2167 C C . GLU A 1 267 ? -6.330 11.807 -26.814 1.00 50.41 267 GLU A C 1
ATOM 2169 O O . GLU A 1 267 ? -5.960 11.453 -25.698 1.00 50.41 267 GLU A O 1
ATOM 2174 N N . ALA A 1 268 ? -5.550 11.588 -27.881 1.00 51.50 268 ALA A N 1
ATOM 2175 C CA . ALA A 1 268 ? -4.303 10.811 -27.841 1.00 51.50 268 ALA A CA 1
ATOM 2176 C C . ALA A 1 268 ? -3.045 11.604 -27.407 1.00 51.50 268 ALA A C 1
ATOM 2178 O O . ALA A 1 268 ? -1.976 11.007 -27.201 1.00 51.50 268 ALA A O 1
ATOM 2179 N N . ALA A 1 269 ? -3.150 12.934 -27.290 1.00 49.50 269 ALA A N 1
ATOM 2180 C CA . ALA A 1 269 ? -2.016 13.848 -27.111 1.00 49.50 269 ALA A CA 1
ATOM 2181 C C . ALA A 1 269 ? -1.689 14.206 -25.644 1.00 49.50 269 ALA A C 1
ATOM 2183 O O . ALA A 1 269 ? -0.583 14.673 -25.367 1.00 49.50 269 ALA A O 1
ATOM 2184 N N . LYS A 1 270 ? -2.600 13.973 -24.684 1.00 53.47 270 LYS A N 1
ATOM 2185 C CA . LYS A 1 270 ? -2.394 14.358 -23.268 1.00 53.47 270 LYS A CA 1
ATOM 2186 C C . LYS A 1 270 ? -1.617 13.344 -22.414 1.00 53.47 270 LYS A C 1
ATOM 2188 O O . LYS A 1 270 ? -1.102 13.727 -21.370 1.00 53.47 270 LYS A O 1
ATOM 2193 N N . ASP A 1 271 ? -1.400 12.112 -22.880 1.00 55.91 271 ASP A N 1
ATOM 2194 C CA . ASP A 1 271 ? -0.528 11.116 -22.213 1.00 55.91 271 ASP A CA 1
ATOM 2195 C C . ASP A 1 271 ? 0.992 11.398 -22.397 1.00 55.91 271 ASP A C 1
ATOM 2197 O O . ASP A 1 271 ? 1.839 10.512 -22.240 1.00 55.91 271 ASP A O 1
ATOM 2201 N N . ALA A 1 272 ? 1.373 12.606 -22.825 1.00 52.41 272 ALA A N 1
ATOM 2202 C CA . ALA A 1 272 ? 2.729 12.896 -23.293 1.00 52.41 272 ALA A CA 1
ATOM 2203 C C . ALA A 1 272 ? 3.753 13.178 -22.175 1.00 52.41 272 ALA A C 1
ATOM 2205 O O . ALA A 1 272 ? 4.935 12.878 -22.369 1.00 52.41 272 ALA A O 1
ATOM 2206 N N . ALA A 1 273 ? 3.332 13.718 -21.024 1.00 56.31 273 ALA A N 1
ATOM 2207 C CA . ALA A 1 273 ? 4.246 14.207 -19.987 1.00 56.31 273 ALA A CA 1
ATOM 2208 C C . ALA A 1 273 ? 3.688 14.088 -18.553 1.00 56.31 273 ALA A C 1
ATOM 2210 O O . ALA A 1 273 ? 3.434 15.092 -17.894 1.00 56.31 273 ALA A O 1
ATOM 2211 N N . GLU A 1 274 ? 3.555 12.864 -18.035 1.00 66.94 274 GLU A N 1
ATOM 2212 C CA . GLU A 1 274 ? 3.485 12.659 -16.579 1.00 66.94 274 GLU A CA 1
ATOM 2213 C C . GLU A 1 274 ? 4.850 13.047 -15.967 1.00 66.94 274 GLU A C 1
ATOM 2215 O O . GLU A 1 274 ? 5.878 12.467 -16.347 1.00 66.94 274 GLU A O 1
ATOM 2220 N N . PRO A 1 275 ? 4.914 14.071 -15.095 1.00 67.06 275 PRO A N 1
ATOM 2221 C CA . PRO A 1 275 ? 6.180 14.688 -14.721 1.00 67.06 275 PRO A CA 1
ATOM 2222 C C . PRO A 1 275 ? 7.015 13.780 -13.808 1.00 67.06 275 PRO A C 1
ATOM 2224 O O . PRO A 1 275 ? 6.591 13.382 -12.729 1.00 67.06 275 PRO A O 1
ATOM 2227 N N . GLY A 1 276 ? 8.255 13.504 -14.224 1.00 87.56 276 GLY A N 1
ATOM 2228 C CA . GLY A 1 276 ? 9.312 12.956 -13.364 1.00 87.56 276 GLY A CA 1
ATOM 2229 C C . GLY A 1 276 ? 9.740 11.510 -13.640 1.00 87.56 276 GLY A C 1
ATOM 2230 O O . GLY A 1 276 ? 10.924 11.201 -13.470 1.00 87.56 276 GLY A O 1
ATOM 2231 N N . PHE A 1 277 ? 8.858 10.620 -14.115 1.00 94.69 277 PHE A N 1
ATOM 2232 C CA . PHE A 1 277 ? 9.230 9.205 -14.271 1.00 94.69 277 PHE A CA 1
ATOM 2233 C C . PHE A 1 277 ? 10.042 8.914 -15.544 1.00 94.69 277 PHE A C 1
ATOM 2235 O O . PHE A 1 277 ? 9.582 9.061 -16.679 1.00 94.69 277 PHE A O 1
ATOM 2242 N N . LYS A 1 278 ? 11.273 8.425 -15.359 1.00 95.69 278 LYS A N 1
ATOM 2243 C CA . LYS A 1 278 ? 12.246 8.183 -16.436 1.00 95.69 278 LYS A CA 1
ATOM 2244 C C . LYS A 1 278 ? 12.068 6.801 -17.083 1.00 95.69 278 LYS A C 1
ATOM 2246 O O . LYS A 1 278 ? 12.997 5.997 -17.062 1.00 95.69 278 LYS A O 1
ATOM 2251 N N . TRP A 1 279 ? 10.914 6.556 -17.717 1.00 95.38 279 TRP A N 1
ATOM 2252 C CA . TRP A 1 279 ? 10.534 5.281 -18.366 1.00 95.38 279 TRP A CA 1
ATOM 2253 C C . TRP A 1 279 ? 11.686 4.549 -19.090 1.00 95.38 279 TRP A C 1
ATOM 2255 O O . TRP A 1 279 ? 11.929 3.377 -18.807 1.00 95.38 279 TRP A O 1
ATOM 2265 N N . ARG A 1 280 ? 12.434 5.233 -19.981 1.00 94.06 280 ARG A N 1
ATOM 2266 C CA . ARG A 1 280 ? 13.568 4.637 -20.733 1.00 94.06 280 ARG A CA 1
ATOM 2267 C C . ARG A 1 280 ? 14.658 4.096 -19.802 1.00 94.06 280 ARG A C 1
ATOM 2269 O O . ARG A 1 280 ? 15.178 3.012 -20.042 1.00 94.06 280 ARG A O 1
ATOM 2276 N N . ARG A 1 281 ? 14.993 4.843 -18.742 1.00 95.50 281 ARG A N 1
ATOM 2277 C CA . ARG A 1 281 ? 16.039 4.484 -17.774 1.00 95.50 281 ARG A CA 1
ATOM 2278 C C . ARG A 1 281 ? 15.619 3.281 -16.938 1.00 95.50 281 ARG A C 1
ATOM 2280 O O . ARG A 1 281 ? 16.400 2.348 -16.833 1.00 95.50 281 ARG A O 1
ATOM 2287 N N . THR A 1 282 ? 14.398 3.273 -16.404 1.00 96.69 282 THR A N 1
ATOM 2288 C CA . THR A 1 282 ? 13.912 2.164 -15.566 1.00 96.69 282 THR A CA 1
ATOM 2289 C C . THR A 1 282 ? 13.817 0.856 -16.355 1.00 96.69 282 THR A C 1
ATOM 2291 O O . THR A 1 282 ? 14.240 -0.187 -15.867 1.00 96.69 282 THR A O 1
ATOM 2294 N N . ILE A 1 283 ? 13.341 0.907 -17.606 1.00 95.75 283 ILE A N 1
ATOM 2295 C CA . ILE A 1 283 ? 13.309 -0.269 -18.491 1.00 95.75 283 ILE A CA 1
ATOM 2296 C C . ILE A 1 283 ? 14.728 -0.764 -18.810 1.00 95.75 283 ILE A C 1
ATOM 2298 O O . ILE A 1 283 ? 14.984 -1.964 -18.723 1.00 95.75 283 ILE A O 1
ATOM 2302 N N . ALA A 1 284 ? 15.660 0.138 -19.138 1.00 94.19 284 ALA A N 1
ATOM 2303 C CA . ALA A 1 284 ? 17.050 -0.232 -19.406 1.00 94.19 284 ALA A CA 1
ATOM 2304 C C . ALA A 1 284 ? 17.747 -0.832 -18.170 1.00 94.19 284 ALA A C 1
ATOM 2306 O O . ALA A 1 284 ? 18.473 -1.815 -18.297 1.00 94.19 284 ALA A O 1
ATOM 2307 N N . GLU A 1 285 ? 17.496 -0.286 -16.977 1.00 95.50 285 GLU A N 1
ATOM 2308 C CA . GLU A 1 285 ? 18.073 -0.773 -15.722 1.00 95.50 285 GLU A CA 1
ATOM 2309 C C . GLU A 1 285 ? 17.576 -2.183 -15.368 1.00 95.50 285 GLU A C 1
ATOM 2311 O O . GLU A 1 285 ? 18.388 -3.048 -15.041 1.00 95.50 285 GLU A O 1
ATOM 2316 N N . GLU A 1 286 ? 16.275 -2.467 -15.507 1.00 95.88 286 GLU A N 1
ATOM 2317 C CA . GLU A 1 286 ? 15.754 -3.821 -15.267 1.00 95.88 286 GLU A CA 1
ATOM 2318 C C . GLU A 1 286 ? 16.196 -4.826 -16.336 1.00 95.88 286 GLU A C 1
ATOM 2320 O O . GLU A 1 286 ? 16.480 -5.983 -16.016 1.00 95.88 286 GLU A O 1
ATOM 2325 N N . MET A 1 287 ? 16.325 -4.408 -17.599 1.00 93.81 287 MET A N 1
ATOM 2326 C CA . MET A 1 287 ? 16.912 -5.262 -18.636 1.00 93.81 287 MET A CA 1
ATOM 2327 C C . MET A 1 287 ? 18.384 -5.573 -18.329 1.00 93.81 287 MET A C 1
ATOM 2329 O O . MET A 1 287 ? 18.788 -6.732 -18.426 1.00 93.81 287 MET A O 1
ATOM 2333 N N . ALA A 1 288 ? 19.172 -4.590 -17.881 1.00 93.19 288 ALA A N 1
ATOM 2334 C CA . ALA A 1 288 ? 20.560 -4.797 -17.465 1.00 93.19 288 ALA A CA 1
ATOM 2335 C C . ALA A 1 288 ? 20.666 -5.734 -16.247 1.00 93.19 288 ALA A C 1
ATOM 2337 O O . ALA A 1 288 ? 21.460 -6.677 -16.259 1.00 93.19 288 ALA A O 1
ATOM 2338 N N . ARG A 1 289 ? 19.813 -5.541 -15.230 1.00 93.88 289 ARG A N 1
ATOM 2339 C CA . ARG A 1 289 ? 19.760 -6.380 -14.019 1.00 93.88 289 ARG A CA 1
ATOM 2340 C C . ARG A 1 289 ? 19.451 -7.848 -14.334 1.00 93.88 289 ARG A C 1
ATOM 2342 O O . ARG A 1 289 ? 20.022 -8.740 -13.713 1.00 93.88 289 ARG A O 1
ATOM 2349 N N . ASN A 1 290 ? 18.616 -8.097 -15.344 1.00 93.31 290 ASN A N 1
ATOM 2350 C CA . ASN A 1 290 ? 18.267 -9.436 -15.834 1.00 93.31 290 ASN A CA 1
ATOM 2351 C C . ASN A 1 290 ? 19.174 -9.939 -16.983 1.00 93.31 290 ASN A C 1
ATOM 2353 O O . ASN A 1 290 ? 18.807 -10.874 -17.693 1.00 93.31 290 ASN A O 1
ATOM 2357 N N . LYS A 1 291 ? 20.358 -9.338 -17.195 1.00 90.06 291 LYS A N 1
ATOM 2358 C CA . LYS A 1 291 ? 21.326 -9.715 -18.253 1.00 90.06 291 LYS A CA 1
ATOM 2359 C C . LYS A 1 291 ? 20.724 -9.756 -19.671 1.00 90.06 291 LYS A C 1
ATOM 2361 O O . LYS A 1 291 ? 21.117 -10.576 -20.495 1.00 90.06 291 LYS A O 1
ATOM 2366 N N . GLY A 1 292 ? 19.745 -8.895 -19.947 1.00 85.19 292 GLY A N 1
ATOM 2367 C CA . GLY A 1 292 ? 19.016 -8.828 -21.216 1.00 85.19 292 GLY A CA 1
ATOM 2368 C C . GLY A 1 292 ? 17.926 -9.891 -21.407 1.00 85.19 292 GLY A C 1
ATOM 2369 O O . GLY A 1 292 ? 17.236 -9.852 -22.419 1.00 85.19 292 GLY A O 1
ATOM 2370 N N . ILE A 1 293 ? 17.733 -10.814 -20.457 1.00 87.50 293 ILE A N 1
ATOM 2371 C CA . ILE A 1 293 ? 16.780 -11.928 -20.559 1.00 87.50 293 ILE A CA 1
ATOM 2372 C C . ILE A 1 293 ? 15.648 -11.706 -19.547 1.00 87.50 293 ILE A C 1
ATOM 2374 O O . ILE A 1 293 ? 15.691 -12.193 -18.419 1.00 87.50 293 ILE A O 1
ATOM 2378 N N . CYS A 1 294 ? 14.615 -10.956 -19.944 1.00 94.00 294 CYS A N 1
ATOM 2379 C CA . CYS A 1 294 ? 13.446 -10.692 -19.100 1.00 94.00 294 CYS A CA 1
ATOM 2380 C C . CYS A 1 294 ? 12.138 -11.076 -19.810 1.00 94.00 294 CYS A C 1
ATOM 2382 O O . CYS A 1 294 ? 11.953 -10.793 -20.993 1.00 94.00 294 CYS A O 1
ATOM 2384 N N . GLY A 1 295 ? 11.212 -11.707 -19.084 1.00 97.00 295 GLY A N 1
ATOM 2385 C CA . GLY A 1 295 ? 9.860 -11.967 -19.581 1.00 97.00 295 GLY A CA 1
ATOM 2386 C C . GLY A 1 295 ? 9.029 -10.682 -19.598 1.00 97.00 295 GLY A C 1
ATOM 2387 O O . GLY A 1 295 ? 9.025 -9.945 -18.612 1.00 97.00 295 GLY A O 1
ATOM 2388 N N . TYR A 1 296 ? 8.288 -10.428 -20.681 1.00 97.00 296 TYR A N 1
ATOM 2389 C CA . TYR A 1 296 ? 7.542 -9.175 -20.891 1.00 97.00 296 TYR A CA 1
ATOM 2390 C C . TYR A 1 296 ? 6.616 -8.814 -19.719 1.00 97.00 296 TYR A C 1
ATOM 2392 O O . TYR A 1 296 ? 6.589 -7.669 -19.275 1.00 97.00 296 TYR A O 1
ATOM 2400 N N . HIS A 1 297 ? 5.900 -9.801 -19.175 1.00 97.12 297 HIS A N 1
ATOM 2401 C CA . HIS A 1 297 ? 5.010 -9.619 -18.026 1.00 97.12 297 HIS A CA 1
ATOM 2402 C C . HIS A 1 297 ? 5.760 -9.183 -16.755 1.00 97.12 297 HIS A C 1
ATOM 2404 O O . HIS A 1 297 ? 5.297 -8.306 -16.031 1.00 97.12 297 HIS A O 1
ATOM 2410 N N . ASN A 1 298 ? 6.942 -9.750 -16.504 1.00 96.06 298 ASN A N 1
ATOM 2411 C CA . ASN A 1 298 ? 7.739 -9.411 -15.326 1.00 96.06 298 ASN A CA 1
ATOM 2412 C C . ASN A 1 298 ? 8.332 -8.005 -15.471 1.00 96.06 298 ASN A C 1
ATOM 2414 O O . ASN A 1 298 ? 8.214 -7.206 -14.548 1.00 96.06 298 ASN A O 1
ATOM 2418 N N . LEU A 1 299 ? 8.875 -7.668 -16.649 1.00 97.19 299 LEU A N 1
ATOM 2419 C CA . LEU A 1 299 ? 9.364 -6.318 -16.944 1.00 97.19 299 LEU A CA 1
ATOM 2420 C C . LEU A 1 299 ? 8.251 -5.271 -16.788 1.00 97.19 299 LEU A C 1
ATOM 2422 O O . LEU A 1 299 ? 8.454 -4.262 -16.115 1.00 97.19 299 LEU A O 1
ATOM 2426 N N . LYS A 1 300 ? 7.066 -5.534 -17.359 1.00 97.62 300 LYS A N 1
ATOM 2427 C CA . LYS A 1 300 ? 5.872 -4.688 -17.219 1.00 97.62 300 LYS A CA 1
ATOM 2428 C C . LYS A 1 300 ? 5.557 -4.430 -15.745 1.00 97.62 300 LYS A C 1
ATOM 2430 O O . LYS A 1 300 ? 5.461 -3.274 -15.340 1.00 97.62 300 LYS A O 1
ATOM 2435 N N . ASN A 1 301 ? 5.408 -5.486 -14.947 1.00 97.06 301 ASN A N 1
ATOM 2436 C CA . ASN A 1 301 ? 4.965 -5.359 -13.560 1.00 97.06 301 ASN A CA 1
ATOM 2437 C C . ASN A 1 301 ? 6.012 -4.652 -12.689 1.00 97.06 301 ASN A C 1
ATOM 2439 O O . ASN A 1 301 ? 5.650 -3.773 -11.909 1.00 97.06 301 ASN A O 1
ATOM 2443 N N . THR A 1 302 ? 7.302 -4.956 -12.860 1.00 96.75 302 THR A N 1
ATOM 2444 C CA . THR A 1 302 ? 8.379 -4.261 -12.139 1.00 96.75 302 THR A CA 1
ATOM 2445 C C . THR A 1 302 ? 8.411 -2.772 -12.488 1.00 96.75 302 THR A C 1
ATOM 2447 O O . THR A 1 302 ? 8.413 -1.938 -11.587 1.00 96.75 302 THR A O 1
ATOM 2450 N N . VAL A 1 303 ? 8.343 -2.411 -13.774 1.00 96.94 303 VAL A N 1
ATOM 2451 C CA . VAL A 1 303 ? 8.386 -1.002 -14.209 1.00 96.94 303 VAL A CA 1
ATOM 2452 C C . VAL A 1 303 ? 7.136 -0.227 -13.769 1.00 96.94 303 VAL A C 1
ATOM 2454 O O . VAL A 1 303 ? 7.263 0.917 -13.336 1.00 96.94 303 VAL A O 1
ATOM 2457 N N . ILE A 1 304 ? 5.945 -0.839 -13.808 1.00 96.38 304 ILE A N 1
ATOM 2458 C CA . ILE A 1 304 ? 4.699 -0.237 -13.293 1.00 96.38 304 ILE A CA 1
ATOM 2459 C C . ILE A 1 304 ? 4.755 -0.047 -11.769 1.00 96.38 304 ILE A C 1
ATOM 2461 O O . ILE A 1 304 ? 4.306 0.983 -11.264 1.00 96.38 304 ILE A O 1
ATOM 2465 N N . ASN A 1 305 ? 5.342 -0.988 -11.027 1.00 94.81 305 ASN A N 1
ATOM 2466 C CA . ASN A 1 305 ? 5.541 -0.828 -9.586 1.00 94.81 305 ASN A CA 1
ATOM 2467 C C . ASN A 1 305 ? 6.543 0.298 -9.284 1.00 94.81 305 ASN A C 1
ATOM 2469 O O . ASN A 1 305 ? 6.244 1.160 -8.460 1.00 94.81 305 ASN A O 1
ATOM 2473 N N . CYS A 1 306 ? 7.664 0.378 -10.010 1.00 94.69 306 CYS A N 1
ATOM 2474 C CA . CYS A 1 306 ? 8.591 1.509 -9.909 1.00 94.69 306 CYS A CA 1
ATOM 2475 C C . CYS A 1 306 ? 7.915 2.853 -10.230 1.00 94.69 306 CYS A C 1
ATOM 2477 O O . CYS A 1 306 ? 8.197 3.839 -9.549 1.00 94.69 306 CYS A O 1
ATOM 2479 N N . TYR A 1 307 ? 7.018 2.906 -11.225 1.00 95.38 307 TYR A N 1
ATOM 2480 C CA . TYR A 1 307 ? 6.227 4.105 -11.528 1.00 95.38 307 TYR A CA 1
ATOM 2481 C C . TYR A 1 307 ? 5.390 4.534 -10.316 1.00 95.38 307 TYR A C 1
ATOM 2483 O O . TYR A 1 307 ? 5.535 5.662 -9.844 1.00 95.38 307 TYR A O 1
ATOM 2491 N N . ARG A 1 308 ? 4.590 3.613 -9.757 1.00 93.12 308 ARG A N 1
ATOM 2492 C CA . ARG A 1 308 ? 3.735 3.863 -8.581 1.00 93.12 308 ARG A CA 1
ATOM 2493 C C . ARG A 1 308 ? 4.539 4.346 -7.368 1.00 93.12 308 ARG A C 1
ATOM 2495 O O . ARG A 1 308 ? 4.138 5.313 -6.730 1.00 93.12 308 ARG A O 1
ATOM 2502 N N . SER A 1 309 ? 5.692 3.735 -7.088 1.00 89.81 309 SER A N 1
ATOM 2503 C CA . SER A 1 309 ? 6.579 4.162 -5.995 1.00 89.81 309 SER A CA 1
ATOM 2504 C C . SER A 1 309 ? 7.222 5.535 -6.224 1.00 89.81 309 SER A C 1
ATOM 2506 O O . SER A 1 309 ? 7.478 6.242 -5.258 1.00 89.81 309 SER A O 1
ATOM 2508 N N . THR A 1 310 ? 7.496 5.920 -7.476 1.00 91.75 310 THR A N 1
ATOM 2509 C CA . THR A 1 310 ? 8.200 7.181 -7.788 1.00 91.75 310 THR A CA 1
ATOM 2510 C C . THR A 1 310 ? 7.252 8.375 -7.881 1.00 91.75 310 THR A C 1
ATOM 2512 O O . THR A 1 310 ? 7.585 9.459 -7.416 1.00 91.75 310 THR A O 1
ATOM 2515 N N . VAL A 1 311 ? 6.089 8.194 -8.514 1.00 90.12 311 VAL A N 1
ATOM 2516 C CA . VAL A 1 311 ? 5.125 9.280 -8.774 1.00 90.12 311 VAL A CA 1
ATOM 2517 C C . VAL A 1 311 ? 4.102 9.413 -7.637 1.00 90.12 311 VAL A C 1
ATOM 2519 O O . VAL A 1 311 ? 3.424 10.428 -7.545 1.00 90.12 311 VAL A O 1
ATOM 2522 N N . LEU A 1 312 ? 3.995 8.403 -6.761 1.00 83.50 312 LEU A N 1
ATOM 2523 C CA . LEU A 1 312 ? 2.988 8.290 -5.692 1.00 83.50 312 LEU A CA 1
ATOM 2524 C C . LEU A 1 312 ? 1.528 8.321 -6.188 1.00 83.50 312 LEU A C 1
ATOM 2526 O O . LEU A 1 312 ? 0.595 8.365 -5.385 1.00 83.50 312 LEU A O 1
ATOM 2530 N N . ASP A 1 313 ? 1.312 8.227 -7.502 1.00 82.00 313 ASP A N 1
ATOM 2531 C CA . ASP A 1 313 ? -0.014 8.119 -8.093 1.00 82.00 313 ASP A CA 1
ATOM 2532 C C . ASP A 1 313 ? -0.524 6.672 -8.029 1.00 82.00 313 ASP A C 1
ATOM 2534 O O . ASP A 1 313 ? -0.115 5.784 -8.784 1.00 82.00 313 ASP A O 1
ATOM 2538 N N . TYR A 1 314 ? -1.461 6.458 -7.108 1.00 83.12 314 TYR A N 1
ATOM 2539 C CA . TYR A 1 314 ? -2.236 5.227 -6.975 1.00 83.12 314 TYR A CA 1
ATOM 2540 C C . TYR A 1 314 ? -3.642 5.327 -7.586 1.00 83.12 314 TYR A C 1
ATOM 2542 O O . TYR A 1 314 ? -4.389 4.351 -7.518 1.00 83.12 314 TYR A O 1
ATOM 2550 N N . THR A 1 315 ? -4.017 6.481 -8.148 1.00 86.94 315 THR A N 1
ATOM 2551 C CA . THR A 1 315 ? -5.338 6.718 -8.753 1.00 86.94 315 THR A CA 1
ATOM 2552 C C . THR A 1 315 ? -5.402 6.210 -10.191 1.00 86.94 315 THR A C 1
ATOM 2554 O O . THR A 1 315 ? -6.446 5.722 -10.626 1.00 86.94 315 THR A O 1
ATOM 2557 N N . THR A 1 316 ? -4.282 6.247 -10.923 1.00 90.31 316 THR A N 1
ATOM 2558 C CA . THR A 1 316 ? -4.228 5.732 -12.294 1.00 90.31 316 THR A CA 1
ATOM 2559 C C . THR A 1 316 ? -4.404 4.211 -12.334 1.00 90.31 316 THR A C 1
ATOM 2561 O O . THR A 1 316 ? -3.641 3.437 -11.742 1.00 90.31 316 THR A O 1
ATOM 2564 N N . SER A 1 317 ? -5.419 3.773 -13.086 1.00 93.56 317 SER A N 1
ATOM 2565 C CA . SER A 1 317 ? -5.780 2.363 -13.235 1.00 93.56 317 SER A CA 1
ATOM 2566 C C . SER A 1 317 ? -4.654 1.534 -13.860 1.00 93.56 317 SER A C 1
ATOM 2568 O O . SER A 1 317 ? -3.869 2.004 -14.690 1.00 93.56 317 SER A O 1
ATOM 2570 N N . GLU A 1 318 ? -4.585 0.253 -13.490 1.00 93.50 318 GLU A N 1
ATOM 2571 C CA . GLU A 1 318 ? -3.562 -0.654 -14.019 1.00 93.50 318 GLU A CA 1
ATOM 2572 C C . GLU A 1 318 ? -3.656 -0.815 -15.543 1.00 93.50 318 GLU A C 1
ATOM 2574 O O . GLU A 1 318 ? -2.632 -0.926 -16.219 1.00 93.50 318 GLU A O 1
ATOM 2579 N N . GLU A 1 319 ? -4.864 -0.758 -16.108 1.00 95.50 319 GLU A N 1
ATOM 2580 C CA . GLU A 1 319 ? -5.055 -0.741 -17.557 1.00 95.50 319 GLU A CA 1
ATOM 2581 C C . GLU A 1 319 ? -4.402 0.473 -18.220 1.00 95.50 319 GLU A C 1
ATOM 2583 O O . GLU A 1 319 ? -3.730 0.318 -19.241 1.00 95.50 319 GLU A O 1
ATOM 2588 N N . ARG A 1 320 ? -4.558 1.674 -17.646 1.00 94.81 320 ARG A N 1
ATOM 2589 C CA . ARG A 1 320 ? -3.958 2.893 -18.201 1.00 94.81 320 ARG A CA 1
ATOM 2590 C C . ARG A 1 320 ? -2.433 2.825 -18.131 1.00 94.81 320 ARG A C 1
ATOM 2592 O O . ARG A 1 320 ? -1.784 3.021 -19.157 1.00 94.81 320 ARG A O 1
ATOM 2599 N N . LEU A 1 321 ? -1.865 2.408 -16.995 1.00 95.69 321 LEU A N 1
ATOM 2600 C CA . LEU A 1 321 ? -0.417 2.165 -16.872 1.00 95.69 321 LEU A CA 1
ATOM 2601 C C . LEU A 1 321 ? 0.074 1.081 -17.845 1.00 95.69 321 LEU A C 1
ATOM 2603 O O . LEU A 1 321 ? 1.161 1.204 -18.405 1.00 95.69 321 LEU A O 1
ATOM 2607 N N . SER A 1 322 ? -0.734 0.051 -18.113 1.00 96.50 322 SER A N 1
ATOM 2608 C CA . SER A 1 322 ? -0.422 -0.992 -19.101 1.00 96.50 322 SER A CA 1
ATOM 2609 C C . SER A 1 322 ? -0.369 -0.447 -20.533 1.00 96.50 322 SER A C 1
ATOM 2611 O O . SER A 1 322 ? 0.525 -0.826 -21.294 1.00 96.50 322 SER A O 1
ATOM 2613 N N . ARG A 1 323 ? -1.294 0.450 -20.903 1.00 96.62 323 ARG A N 1
ATOM 2614 C CA . ARG A 1 323 ? -1.321 1.128 -22.213 1.00 96.62 323 ARG A CA 1
ATOM 2615 C C . ARG A 1 323 ? -0.127 2.078 -22.364 1.00 96.62 323 ARG A C 1
ATOM 2617 O O . ARG A 1 323 ? 0.556 2.026 -23.386 1.00 96.62 323 ARG A O 1
ATOM 2624 N N . ILE A 1 324 ? 0.178 2.872 -21.331 1.00 95.19 324 ILE A N 1
ATOM 2625 C CA . ILE A 1 324 ? 1.347 3.769 -21.297 1.00 95.19 324 ILE A CA 1
ATOM 2626 C C . ILE A 1 324 ? 2.646 2.961 -21.412 1.00 95.19 324 ILE A C 1
ATOM 2628 O O . ILE A 1 324 ? 3.466 3.258 -22.282 1.00 95.19 324 ILE A O 1
ATOM 2632 N N . PHE A 1 325 ? 2.813 1.900 -20.612 1.00 96.56 325 PHE A N 1
ATOM 2633 C CA . PHE A 1 325 ? 3.977 1.013 -20.686 1.00 96.56 325 PHE A CA 1
ATOM 2634 C C . PHE A 1 325 ? 4.152 0.435 -22.092 1.00 96.56 325 PHE A C 1
ATOM 2636 O O . PHE A 1 325 ? 5.244 0.539 -22.642 1.00 96.56 325 PHE A O 1
ATOM 2643 N N . LYS A 1 326 ? 3.087 -0.103 -22.709 1.00 96.38 326 LYS A N 1
ATOM 2644 C CA . LYS A 1 326 ? 3.144 -0.649 -24.075 1.00 96.38 326 LYS A CA 1
ATOM 2645 C C . LYS A 1 326 ? 3.575 0.414 -25.098 1.00 96.38 326 LYS A C 1
ATOM 2647 O O . LYS A 1 326 ? 4.520 0.179 -25.844 1.00 96.38 326 LYS A O 1
ATOM 2652 N N . LYS A 1 327 ? 2.967 1.608 -25.064 1.00 95.75 327 LYS A N 1
ATOM 2653 C CA . LYS A 1 327 ? 3.310 2.741 -25.949 1.00 95.75 327 LYS A CA 1
ATOM 2654 C C . LYS A 1 327 ? 4.773 3.176 -25.786 1.00 95.75 327 LYS A C 1
ATOM 2656 O O . LYS A 1 327 ? 5.442 3.453 -26.777 1.00 95.75 327 LYS A O 1
ATOM 2661 N N . LYS A 1 328 ? 5.301 3.219 -24.554 1.00 95.38 328 LYS A N 1
ATOM 2662 C CA . LYS A 1 328 ? 6.722 3.532 -24.294 1.00 95.38 328 LYS A CA 1
ATOM 2663 C C . LYS A 1 328 ? 7.653 2.383 -24.711 1.00 95.38 328 LYS A C 1
ATOM 2665 O O . LYS A 1 328 ? 8.715 2.649 -25.254 1.00 95.38 328 LYS A O 1
ATOM 2670 N N . PHE A 1 329 ? 7.261 1.129 -24.494 1.00 94.94 329 PHE A N 1
ATOM 2671 C CA . PHE A 1 329 ? 8.022 -0.066 -24.873 1.00 94.94 329 PHE A CA 1
ATOM 2672 C C . PHE A 1 329 ? 8.225 -0.154 -26.395 1.00 94.94 329 PHE A C 1
ATOM 2674 O O . PHE A 1 329 ? 9.356 -0.315 -26.853 1.00 94.94 329 PHE A O 1
ATOM 2681 N N . GLU A 1 330 ? 7.154 0.050 -27.170 1.00 93.62 330 GLU A N 1
ATOM 2682 C CA . GLU A 1 330 ? 7.192 0.119 -28.639 1.00 93.62 330 GLU A CA 1
ATOM 2683 C C . GLU A 1 330 ? 8.035 1.310 -29.128 1.00 93.62 330 GLU A C 1
ATOM 2685 O O . GLU A 1 330 ? 8.881 1.148 -30.006 1.00 93.62 330 GLU A O 1
ATOM 2690 N N . LEU A 1 331 ? 7.893 2.484 -28.496 1.00 93.38 331 LEU A N 1
ATOM 2691 C CA . LEU A 1 331 ? 8.693 3.683 -28.795 1.00 93.38 331 LEU A CA 1
ATOM 2692 C C . LEU A 1 331 ? 10.208 3.470 -28.603 1.00 93.38 331 LEU A C 1
ATOM 2694 O O . LEU A 1 331 ? 11.006 4.158 -29.236 1.00 93.38 331 LEU A O 1
ATOM 2698 N N . PHE A 1 332 ? 10.621 2.529 -27.749 1.00 92.56 332 PHE A N 1
ATOM 2699 C CA . PHE A 1 332 ? 12.033 2.189 -27.548 1.00 92.56 332 PHE A CA 1
ATOM 2700 C C . PHE A 1 332 ? 12.553 1.080 -28.480 1.00 92.56 332 PHE A C 1
ATOM 2702 O O . PHE A 1 332 ? 13.691 0.643 -28.312 1.00 92.56 332 PHE A O 1
ATOM 2709 N N . GLY A 1 333 ? 11.758 0.618 -29.454 1.00 92.19 333 GLY A N 1
ATOM 2710 C CA . GLY A 1 333 ? 12.179 -0.414 -30.411 1.00 92.19 333 GLY A CA 1
ATOM 2711 C C . GLY A 1 333 ? 12.425 -1.787 -29.774 1.00 92.19 333 GLY A C 1
ATOM 2712 O O . GLY A 1 333 ? 13.209 -2.583 -30.292 1.00 92.19 333 GLY A O 1
ATOM 2713 N N . LEU A 1 334 ? 11.793 -2.057 -28.628 1.00 93.25 334 LEU A N 1
ATOM 2714 C CA . LEU A 1 334 ? 11.825 -3.363 -27.979 1.00 93.25 334 LEU A CA 1
ATOM 2715 C C . LEU A 1 334 ? 10.768 -4.273 -28.608 1.00 93.25 334 LEU A C 1
ATOM 2717 O O . LEU A 1 334 ? 9.632 -3.856 -28.829 1.00 93.25 334 LEU A O 1
ATOM 2721 N N . THR A 1 335 ? 11.118 -5.536 -28.850 1.00 93.81 335 THR A N 1
ATOM 2722 C CA . THR A 1 335 ? 10.178 -6.536 -29.377 1.00 93.81 335 THR A CA 1
ATOM 2723 C C . THR A 1 335 ? 10.010 -7.701 -28.416 1.00 93.81 335 THR A C 1
ATOM 2725 O O . THR A 1 335 ? 10.919 -8.022 -27.649 1.00 93.81 335 THR A O 1
ATOM 2728 N N . VAL A 1 336 ? 8.843 -8.346 -28.461 1.00 96.12 336 VAL A N 1
ATOM 2729 C CA . VAL A 1 336 ? 8.541 -9.526 -27.644 1.00 96.12 336 VAL A CA 1
ATOM 2730 C C . VAL A 1 336 ? 8.587 -10.771 -28.520 1.00 96.12 336 VAL A C 1
ATOM 2732 O O . VAL A 1 336 ? 7.717 -10.968 -29.363 1.00 96.12 336 VAL A O 1
ATOM 2735 N N . GLU A 1 337 ? 9.570 -11.631 -28.285 1.00 94.31 337 GLU A N 1
ATOM 2736 C CA . GLU A 1 337 ? 9.731 -12.914 -28.964 1.00 94.31 337 GLU A CA 1
ATOM 2737 C C . GLU A 1 337 ? 9.558 -14.038 -27.935 1.00 94.31 337 GLU A C 1
ATOM 2739 O O . GLU A 1 337 ? 10.196 -14.035 -26.885 1.00 94.31 337 GLU A O 1
ATOM 2744 N N . ASN A 1 338 ? 8.651 -14.989 -28.180 1.00 94.62 338 ASN A N 1
ATOM 2745 C CA . ASN A 1 338 ? 8.390 -16.117 -27.270 1.00 94.62 338 ASN A CA 1
ATOM 2746 C C . ASN A 1 338 ? 8.126 -15.710 -25.797 1.00 94.62 338 ASN A C 1
ATOM 2748 O O . ASN A 1 338 ? 8.537 -16.398 -24.866 1.00 94.62 338 ASN A O 1
ATOM 2752 N N . ARG A 1 339 ? 7.409 -14.591 -25.585 1.00 93.62 339 ARG A N 1
ATOM 2753 C CA . ARG A 1 339 ? 7.142 -13.926 -24.280 1.00 93.62 339 ARG A CA 1
ATOM 2754 C C . ARG A 1 339 ? 8.360 -13.263 -23.611 1.00 93.62 339 ARG A C 1
ATOM 2756 O O . ARG A 1 339 ? 8.195 -12.643 -22.557 1.00 93.62 339 ARG A O 1
ATOM 2763 N N . MET A 1 340 ? 9.539 -13.342 -24.217 1.00 94.62 340 MET A N 1
ATOM 2764 C CA . MET A 1 340 ? 10.774 -12.699 -23.770 1.00 94.62 340 MET A CA 1
ATOM 2765 C C . MET A 1 340 ? 10.970 -11.365 -24.489 1.00 94.62 340 MET A C 1
ATOM 2767 O O . MET A 1 340 ? 10.564 -11.201 -25.636 1.00 94.62 340 MET A O 1
ATOM 2771 N N . VAL A 1 341 ? 11.579 -10.394 -23.815 1.00 95.31 341 VAL A N 1
ATOM 2772 C CA . VAL A 1 341 ? 11.926 -9.098 -24.408 1.00 95.31 341 VAL A CA 1
ATOM 2773 C C . VAL A 1 341 ? 13.298 -9.203 -25.061 1.00 95.31 341 VAL A C 1
ATOM 2775 O O . VAL A 1 341 ? 14.267 -9.555 -24.393 1.00 95.31 341 VAL A O 1
ATOM 2778 N N . VAL A 1 342 ? 13.382 -8.869 -26.349 1.00 89.75 342 VAL A N 1
ATOM 2779 C CA . VAL A 1 342 ? 14.627 -8.863 -27.129 1.00 89.75 342 VAL A CA 1
ATOM 2780 C C . VAL A 1 342 ? 14.931 -7.437 -27.588 1.00 89.75 342 VAL A C 1
ATOM 2782 O O . VAL A 1 342 ? 14.054 -6.708 -28.056 1.00 89.75 342 VAL A O 1
ATOM 2785 N N . ILE A 1 343 ? 16.192 -7.034 -27.432 1.00 87.25 343 ILE A N 1
ATOM 2786 C CA . ILE A 1 343 ? 16.707 -5.717 -27.820 1.00 87.25 343 ILE A CA 1
ATOM 2787 C C . ILE A 1 343 ? 17.161 -5.793 -29.287 1.00 87.25 343 ILE A C 1
ATOM 2789 O O . ILE A 1 343 ? 1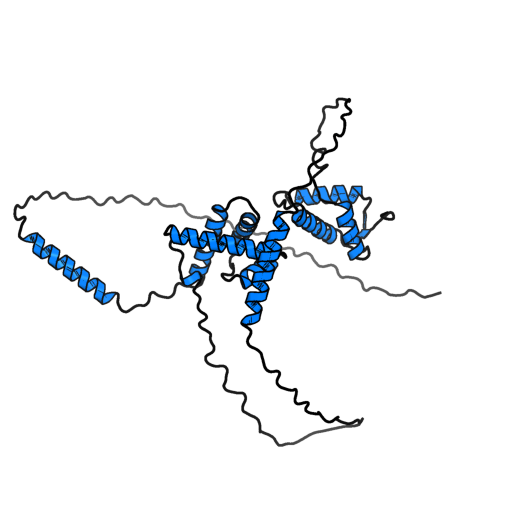8.189 -6.402 -29.572 1.00 87.25 343 ILE A O 1
ATOM 2793 N N . GLN A 1 344 ? 16.411 -5.195 -30.222 1.00 79.25 344 GLN A N 1
ATOM 2794 C CA . GLN A 1 344 ? 16.702 -5.320 -31.665 1.00 79.25 344 GLN A CA 1
ATOM 2795 C C . GLN A 1 344 ? 17.837 -4.421 -32.183 1.00 79.25 344 GLN A C 1
ATOM 2797 O O . GLN A 1 344 ? 18.407 -4.694 -33.238 1.00 79.25 344 GLN A O 1
ATOM 2802 N N . LYS A 1 345 ? 18.184 -3.352 -31.462 1.00 70.00 345 LYS A N 1
ATOM 2803 C CA . LYS A 1 345 ? 19.344 -2.491 -31.739 1.00 70.00 345 LYS A CA 1
ATOM 2804 C C . LYS A 1 345 ? 19.999 -2.092 -30.428 1.00 70.00 345 LYS A C 1
ATOM 2806 O O . LYS A 1 345 ? 19.303 -1.915 -29.432 1.00 70.00 345 LYS A O 1
ATOM 2811 N N . ALA A 1 346 ? 21.325 -1.948 -30.442 1.00 60.53 346 ALA A N 1
ATOM 2812 C CA . ALA A 1 346 ? 22.097 -1.563 -29.267 1.00 60.53 346 ALA A CA 1
ATOM 2813 C C . ALA A 1 346 ? 21.487 -0.317 -28.601 1.00 60.53 346 ALA A C 1
ATOM 2815 O O . ALA A 1 346 ? 21.359 0.736 -29.225 1.00 60.53 346 ALA A O 1
ATOM 2816 N N . PHE A 1 347 ? 21.091 -0.473 -27.338 1.00 57.94 347 PHE A N 1
ATOM 2817 C CA . PHE A 1 347 ? 20.570 0.593 -26.487 1.00 57.94 347 PHE A CA 1
ATOM 2818 C C . PHE A 1 347 ? 21.745 1.491 -26.068 1.00 57.94 347 PHE A C 1
ATOM 2820 O O . PHE A 1 347 ? 22.327 1.307 -25.000 1.00 57.94 347 PHE A O 1
ATOM 2827 N N . VAL A 1 348 ? 22.114 2.421 -26.951 1.00 52.69 348 VAL A N 1
ATOM 2828 C CA . VAL A 1 348 ? 23.090 3.493 -26.694 1.00 52.69 348 VAL A CA 1
ATOM 2829 C C . VAL A 1 348 ? 22.350 4.787 -26.328 1.00 52.69 348 VAL A C 1
ATOM 2831 O O . VAL A 1 348 ? 21.217 5.004 -26.832 1.00 52.69 348 VAL A O 1
#

Solvent-accessible surface area (backbone atoms only — not comparable to full-atom values): 23865 Å² total; per-residue (Å²): 141,83,89,87,83,82,84,78,82,87,81,82,80,85,80,81,87,88,76,82,88,76,88,84,84,73,89,76,83,85,85,80,81,84,77,87,81,76,81,83,78,83,86,76,93,74,93,71,94,64,91,76,72,59,59,69,54,50,54,47,51,53,50,52,50,59,52,49,59,66,61,72,66,73,79,66,79,78,78,76,77,54,73,62,60,61,48,50,58,50,49,55,52,48,43,54,49,29,66,72,46,67,94,49,71,51,25,62,52,36,59,60,46,70,82,45,100,77,76,56,86,42,72,73,55,32,42,52,43,36,35,70,74,71,64,46,80,55,62,68,59,44,50,51,39,50,50,56,54,52,52,54,53,50,51,42,47,73,72,66,46,88,70,66,69,63,70,74,60,67,66,79,81,65,78,83,71,88,89,87,86,84,92,78,83,77,88,87,84,86,88,86,84,88,84,86,90,82,89,86,91,82,92,82,83,87,80,84,84,80,84,79,82,75,81,84,78,81,82,72,83,74,69,76,68,51,59,67,52,54,54,62,50,60,53,60,60,53,63,67,67,66,76,80,77,83,86,90,85,83,82,88,80,84,88,84,81,90,86,80,91,80,97,79,79,86,77,81,66,78,84,74,71,76,84,85,72,58,64,72,58,54,55,50,50,54,35,56,75,42,74,54,64,41,44,47,69,57,54,50,52,54,51,53,49,52,46,37,71,72,68,67,57,79,80,70,50,70,66,57,54,50,51,52,49,50,56,52,42,54,74,68,56,49,44,75,56,98,62,28,40,44,79,78,60,87,92,123

Radius of gyration: 37.78 Å; Cα contacts (8 Å, |Δi|>4): 132; chains: 1; bounding box: 99×93×91 Å

Secondary structure (DSSP, 8-state):
------PPPPPPPPPP----------------------------------TTSSHHHHHHHHHHHHHHHHHHGGG-PPP---TTHHHHHHHHHHHHHHHHSPSSHHHHHHHHHTT-TT--SSHHHHHHHHHHTS----HHHHHHHHHHHHHHHHHHHHTT----TTTT--------SS--S------------------------PPP------------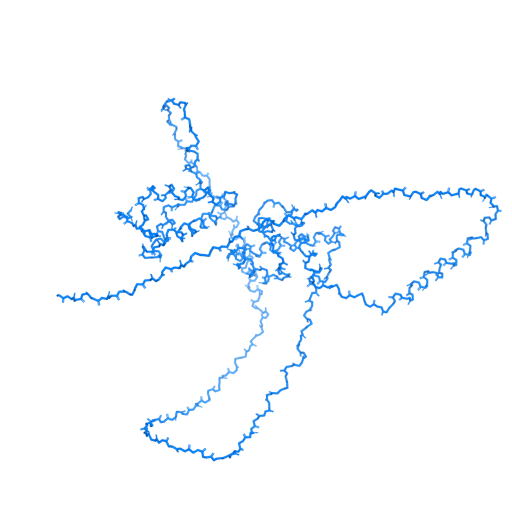-STHHHHHHHHHHHHHHHHTTTTTS------------------S-TTSSGGG--SS--HHHHHHHHHHHTTT-EEHHHHHHHHHHHHHHHH---SS-HHHHHHHHHHHHHHTTEEEETTEEEESS---

Foldseek 3Di:
DDDDDDDDDDDDDDDDDPDDDDDDDDDDDDDDDDDDDDPDDDDDDDDDPPPPPVVVVVVVVVVVVVVVVVPVVPPDDPPPDPVLVLQVLVLVLLVVLLVPDDDDLLNVLSVVVNPPSGQDLDLVVNLVCCCVPVVDPDSVSSVVSVVSSVVVVVVCVVVVNCPPPVSNPPPPPPPPPDDPPDPDDDDDDDDDDDDDDDDDDDDDDDDDDDDPPDDPDDDDDPPVVPVVVVVVVVVVVVVVVPPPPDDDDDDDDDDDDDDDDDDDDPPPPVLPDPDDQPLLVLLVVVCVVVVNWDFPVVSLVSSLVVVCVGSVDPPDDSVNSSVSNVVVCVVQVWDADPRIIHDPDDPD

Nearest PDB structures (foldseek):
  6ob1-assembly1_C  TM=5.013E-01  e=1.704E+00  Homo sapiens
  7dg2-assembly1_A  TM=4.319E-01  e=2.021E+00  Xenopus laevis
  5khr-assembly1_N  TM=3.705E-01  e=3.009E+00  Homo sapiens
  5a31-assembly1_N  TM=4.902E-01  e=7.478E+00  Homo sapiens